Protein AF-K9CK43-F1 (afdb_monomer_lite)

Sequence (184 aa):
MVQGAGAGAFALHFALIGAPTASAACLLSLMQLTVALVVRDRVAKLALDGATLLALLLLTVATWHGILSGLAACGGASSFIARTQRSTTRMKIVFLVAAPFWLAHNLLIGAPFALAVDLVSVAGNLLGLFAFWKREQRQADGPRSLSYPARLSPRHAFRSGHLSLGKLAISKRARALQGVQILT

Foldseek 3Di:
DVLLVVLQVQLVVCVVLPNNLLSLLSVLVSVLVVCVVPPPDPVVSVVSLVVSLVVSVVVLVVSVPDPLSVLSNQLSVLLSVLVNDPDVLSSLVSNLVSLVSQLVNCVVSVPVVSNVVSVVSNVVSVVVNVVVVVVVVCVVPPPPPPPPPDPPDPPPPPDDDDDDDDVPPPVVVVVVVVVPPPDD

Secondary structure (DSSP, 8-state):
-HHHHHHHHHHHHHHHTT-HHHHHHHHHHHHHHHHHHH---HHHHHHHHHHHHHHHHHHHHHT--SHHHHHHHHHHHHHHHHHT-SSHHHHHHHHHHHHHHHHHHHHHTT-HHHHHHHHHHHHHHHHHHHHHHHHHHHHHSS--TT--------------S----STTSSHHHHHSSSSSSS--

Structure (mmCIF, N/CA/C/O backbone):
data_AF-K9CK43-F1
#
_entry.id   AF-K9CK43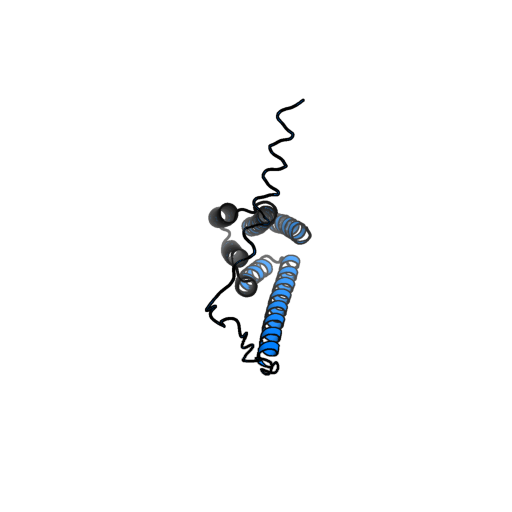-F1
#
loop_
_atom_site.group_PDB
_atom_site.id
_atom_site.type_symbol
_atom_site.label_atom_id
_atom_site.label_alt_id
_atom_site.label_comp_id
_atom_site.label_asym_id
_atom_site.label_entity_id
_atom_site.label_seq_id
_atom_site.pdbx_PDB_ins_code
_atom_site.Cartn_x
_atom_site.Cartn_y
_atom_site.Cartn_z
_atom_site.occupancy
_atom_site.B_iso_or_equiv
_atom_site.auth_seq_id
_atom_site.auth_comp_id
_atom_site.auth_asym_id
_atom_site.auth_atom_id
_atom_site.pdbx_PDB_model_num
ATOM 1 N N . MET A 1 1 ? 1.247 13.400 8.514 1.00 55.22 1 MET A N 1
ATOM 2 C CA . MET A 1 1 ? 2.381 14.085 7.852 1.00 55.22 1 MET A CA 1
ATOM 3 C C . MET A 1 1 ? 3.506 13.107 7.505 1.00 55.22 1 MET A C 1
ATOM 5 O O . MET A 1 1 ? 3.809 12.995 6.329 1.00 55.22 1 MET A O 1
ATOM 9 N N . VAL A 1 2 ? 4.020 12.303 8.451 1.00 65.00 2 VAL A N 1
ATOM 10 C CA . VAL A 1 2 ? 5.070 11.280 8.193 1.00 65.00 2 VAL A CA 1
ATOM 11 C C . VAL A 1 2 ? 4.721 10.285 7.070 1.00 65.00 2 VAL A C 1
ATOM 13 O O . VAL A 1 2 ? 5.527 10.072 6.172 1.00 65.00 2 VAL A O 1
ATOM 16 N N . GLN A 1 3 ? 3.503 9.729 7.056 1.00 68.31 3 GLN A N 1
ATOM 17 C CA . GLN A 1 3 ? 3.086 8.774 6.012 1.00 68.31 3 GLN A CA 1
ATOM 18 C C . GLN A 1 3 ? 3.034 9.389 4.600 1.00 68.31 3 GLN A C 1
ATOM 20 O O . GLN A 1 3 ? 3.304 8.700 3.622 1.00 68.31 3 GLN A O 1
ATOM 25 N N . GLY A 1 4 ? 2.722 10.686 4.488 1.00 66.69 4 GLY A N 1
ATOM 26 C CA . GLY A 1 4 ? 2.678 11.375 3.197 1.00 66.69 4 GLY A CA 1
ATOM 27 C C . GLY A 1 4 ? 4.073 11.629 2.621 1.00 66.69 4 GLY A C 1
ATOM 28 O O . GLY A 1 4 ? 4.305 11.393 1.440 1.00 66.69 4 GLY A O 1
ATOM 29 N N . ALA A 1 5 ? 5.024 12.025 3.471 1.00 69.88 5 ALA A N 1
ATOM 30 C CA . ALA A 1 5 ? 6.420 12.194 3.068 1.00 69.88 5 ALA A CA 1
ATOM 31 C C . ALA A 1 5 ? 7.046 10.866 2.597 1.00 69.88 5 ALA A C 1
ATOM 33 O O . ALA A 1 5 ? 7.706 10.833 1.560 1.00 69.88 5 ALA A O 1
ATOM 34 N N . GLY A 1 6 ? 6.768 9.760 3.301 1.00 71.88 6 GLY A N 1
ATOM 35 C CA . GLY A 1 6 ? 7.220 8.424 2.896 1.00 71.88 6 GLY A CA 1
ATOM 36 C C . GLY A 1 6 ? 6.656 7.985 1.541 1.00 71.88 6 GLY A C 1
ATOM 37 O O . GLY A 1 6 ? 7.405 7.514 0.690 1.00 71.88 6 GLY A O 1
ATOM 38 N N . ALA A 1 7 ? 5.359 8.203 1.296 1.00 74.44 7 ALA A N 1
ATOM 39 C CA . ALA A 1 7 ? 4.736 7.874 0.011 1.00 74.44 7 ALA A CA 1
ATOM 40 C C . ALA A 1 7 ? 5.344 8.666 -1.163 1.00 74.44 7 ALA A C 1
ATOM 42 O O . ALA A 1 7 ? 5.564 8.099 -2.232 1.00 74.44 7 ALA A O 1
ATOM 43 N N . GLY A 1 8 ? 5.663 9.951 -0.962 1.00 71.25 8 GLY A N 1
ATOM 44 C CA . GLY A 1 8 ? 6.341 10.771 -1.971 1.00 71.25 8 GLY A CA 1
ATOM 45 C C . GLY A 1 8 ? 7.765 10.292 -2.277 1.00 71.25 8 GLY A C 1
ATOM 46 O O . GLY A 1 8 ? 8.142 10.188 -3.442 1.00 71.25 8 GLY A O 1
ATOM 47 N N . ALA A 1 9 ? 8.534 9.929 -1.246 1.00 75.12 9 ALA A N 1
ATOM 48 C CA . ALA A 1 9 ? 9.881 9.386 -1.418 1.00 75.12 9 ALA A CA 1
ATOM 49 C C . ALA A 1 9 ? 9.875 8.051 -2.186 1.00 75.12 9 ALA A C 1
ATOM 51 O O . ALA A 1 9 ? 10.699 7.850 -3.078 1.00 75.12 9 ALA A O 1
ATOM 52 N N . PHE A 1 10 ? 8.909 7.168 -1.907 1.00 73.50 10 PHE A N 1
ATOM 53 C CA . PHE A 1 10 ? 8.744 5.926 -2.665 1.00 73.50 10 PHE A CA 1
ATOM 54 C C . PHE A 1 10 ? 8.328 6.161 -4.111 1.00 73.50 10 PHE A C 1
ATOM 56 O O . PHE A 1 10 ? 8.865 5.510 -5.002 1.00 73.50 10 PHE A O 1
ATOM 63 N N . ALA A 1 11 ? 7.428 7.114 -4.365 1.00 73.56 11 ALA A N 1
ATOM 64 C CA . ALA A 1 11 ? 7.049 7.464 -5.728 1.00 73.56 11 ALA A CA 1
ATOM 65 C C . ALA A 1 11 ? 8.266 7.894 -6.560 1.00 73.56 11 ALA A C 1
ATOM 67 O O . ALA A 1 11 ? 8.439 7.420 -7.685 1.00 73.56 11 ALA A O 1
ATOM 68 N N . LEU A 1 12 ? 9.133 8.736 -5.990 1.00 76.69 12 LEU A N 1
ATOM 69 C CA . LEU A 1 12 ? 10.360 9.172 -6.651 1.00 76.69 12 LEU A CA 1
ATOM 70 C C . LEU A 1 12 ? 11.341 8.010 -6.853 1.00 76.69 12 LEU A C 1
ATOM 72 O O . LEU A 1 12 ? 11.869 7.843 -7.947 1.00 76.69 12 LEU A O 1
ATOM 76 N N . HIS A 1 13 ? 11.542 7.169 -5.836 1.00 80.44 13 HIS A N 1
ATOM 77 C CA . HIS A 1 13 ? 12.407 5.994 -5.942 1.00 80.44 13 HIS A CA 1
ATOM 78 C C . HIS A 1 13 ? 11.945 5.034 -7.048 1.00 80.44 13 HIS A C 1
ATOM 80 O O . HIS A 1 13 ? 12.745 4.646 -7.895 1.00 80.44 13 HIS A O 1
ATOM 86 N N . PHE A 1 14 ? 10.648 4.709 -7.098 1.00 76.19 14 PHE A N 1
ATOM 87 C CA . PHE A 1 14 ? 10.091 3.830 -8.127 1.00 76.19 14 PHE A CA 1
ATOM 88 C C . PHE A 1 14 ? 10.161 4.432 -9.533 1.00 76.19 14 PHE A C 1
ATOM 90 O O . PHE A 1 14 ? 10.379 3.700 -10.495 1.00 76.19 14 PHE A O 1
ATOM 97 N N . ALA A 1 15 ? 10.034 5.755 -9.659 1.00 74.50 15 ALA A N 1
ATOM 98 C CA . ALA A 1 15 ? 10.246 6.436 -10.933 1.00 74.50 15 ALA A CA 1
ATOM 99 C C . ALA A 1 15 ? 11.706 6.315 -11.405 1.00 74.50 15 ALA A C 1
ATOM 101 O O . ALA A 1 15 ? 11.944 6.047 -12.579 1.00 74.50 15 ALA A O 1
ATOM 102 N N . LEU A 1 16 ? 12.674 6.450 -10.490 1.00 79.88 16 LEU A N 1
ATOM 103 C CA . LEU A 1 16 ? 14.105 6.367 -10.801 1.00 79.88 16 LEU A CA 1
ATOM 104 C C . LEU A 1 16 ? 14.561 4.956 -11.196 1.00 79.88 16 LEU A C 1
ATOM 106 O O . LEU A 1 16 ? 15.441 4.827 -12.040 1.00 79.88 16 LEU A O 1
ATOM 110 N N . ILE A 1 17 ? 13.959 3.908 -10.625 1.00 80.44 17 ILE A N 1
ATOM 111 C CA . ILE A 1 17 ? 14.270 2.508 -10.975 1.00 80.44 17 ILE A CA 1
ATOM 112 C C . ILE A 1 17 ? 13.431 1.975 -12.150 1.00 80.44 17 ILE A C 1
ATOM 114 O O . ILE A 1 17 ? 13.505 0.793 -12.471 1.00 80.44 17 ILE A O 1
ATOM 118 N N . GLY A 1 18 ? 12.628 2.831 -12.795 1.00 75.69 18 GLY A N 1
ATOM 119 C CA . GLY A 1 18 ? 11.863 2.468 -13.990 1.00 75.69 18 GLY A CA 1
ATOM 120 C C . GLY A 1 18 ? 10.582 1.668 -13.731 1.00 75.69 18 GLY A C 1
ATOM 121 O O . GLY A 1 18 ? 10.094 1.011 -14.645 1.00 75.69 18 GLY A O 1
ATOM 122 N N . ALA A 1 19 ? 10.002 1.732 -12.527 1.00 78.62 19 ALA A N 1
ATOM 123 C CA . ALA A 1 19 ? 8.691 1.151 -12.213 1.00 78.62 19 ALA A CA 1
ATOM 124 C C . ALA A 1 19 ? 7.582 2.214 -12.128 1.00 78.62 19 ALA A C 1
ATOM 126 O O . ALA A 1 19 ? 7.161 2.607 -11.031 1.00 78.62 19 ALA A O 1
ATOM 127 N N . PRO A 1 20 ? 7.039 2.664 -13.276 1.00 77.19 20 PRO A N 1
ATOM 128 C CA . PRO A 1 20 ? 6.018 3.709 -13.311 1.00 77.19 20 PRO A CA 1
ATOM 129 C C . PRO A 1 20 ? 4.715 3.287 -12.617 1.00 77.19 20 PRO A C 1
ATOM 131 O O . PRO A 1 20 ? 4.081 4.106 -11.955 1.00 77.19 20 PRO A O 1
ATOM 134 N N . THR A 1 21 ? 4.333 2.007 -12.697 1.00 80.06 21 THR A N 1
ATOM 135 C CA . THR A 1 21 ? 3.108 1.491 -12.063 1.00 80.06 21 THR A CA 1
ATOM 136 C C . THR A 1 21 ? 3.175 1.590 -10.534 1.00 80.06 21 THR A C 1
ATOM 138 O O . THR A 1 21 ? 2.223 2.039 -9.894 1.00 80.06 21 THR A O 1
ATOM 141 N N . ALA A 1 22 ? 4.318 1.233 -9.938 1.00 77.31 22 ALA A N 1
ATOM 142 C CA . ALA A 1 22 ? 4.533 1.333 -8.495 1.00 77.31 22 ALA A CA 1
ATOM 143 C C . ALA A 1 22 ? 4.628 2.795 -8.034 1.00 77.31 22 ALA A C 1
ATOM 145 O O . ALA A 1 22 ? 4.023 3.167 -7.028 1.00 77.31 22 ALA A O 1
ATOM 146 N N . SER A 1 23 ? 5.305 3.645 -8.813 1.00 81.88 23 SER A N 1
ATOM 147 C CA . SER A 1 23 ? 5.372 5.086 -8.553 1.00 81.88 23 SER A CA 1
ATOM 148 C C . SER A 1 23 ? 3.978 5.719 -8.502 1.00 81.88 23 SER A C 1
ATOM 150 O O . SER A 1 23 ? 3.624 6.409 -7.541 1.00 81.88 23 SER A O 1
ATOM 152 N N . ALA A 1 24 ? 3.133 5.404 -9.484 1.00 79.50 24 ALA A N 1
ATOM 153 C CA . ALA A 1 24 ? 1.763 5.886 -9.521 1.00 79.50 24 ALA A CA 1
ATOM 154 C C . ALA A 1 24 ? 0.913 5.349 -8.365 1.00 79.50 24 ALA A C 1
ATOM 156 O O . ALA A 1 24 ? 0.158 6.110 -7.765 1.00 79.50 24 ALA A O 1
ATOM 157 N N . ALA A 1 25 ? 1.060 4.079 -7.984 1.00 79.50 25 ALA A N 1
ATOM 158 C CA . ALA A 1 25 ? 0.374 3.529 -6.815 1.00 79.50 25 ALA A CA 1
ATOM 159 C C . ALA A 1 25 ? 0.735 4.278 -5.512 1.00 79.50 25 ALA A C 1
ATOM 161 O O . ALA A 1 25 ? -0.139 4.511 -4.663 1.00 79.50 25 ALA A O 1
ATOM 162 N N . CYS A 1 26 ? 1.991 4.714 -5.364 1.00 80.31 26 CYS A N 1
ATOM 163 C CA . CYS A 1 26 ? 2.429 5.558 -4.251 1.00 80.31 26 CYS A CA 1
ATOM 164 C C . CYS A 1 26 ? 1.795 6.958 -4.300 1.00 80.31 26 CYS A C 1
ATOM 166 O O . CYS A 1 26 ? 1.254 7.413 -3.289 1.00 80.31 26 CYS A O 1
ATOM 168 N N . LEU A 1 27 ? 1.786 7.616 -5.466 1.00 79.81 27 LEU A N 1
ATOM 169 C CA . LEU A 1 27 ? 1.150 8.930 -5.645 1.00 79.81 27 LEU A CA 1
ATOM 170 C C . LEU A 1 27 ? -0.362 8.885 -5.395 1.00 79.81 27 LEU A C 1
ATOM 172 O O . LEU A 1 27 ? -0.907 9.748 -4.708 1.00 79.81 27 LEU A O 1
ATOM 176 N N . LEU A 1 28 ? -1.042 7.850 -5.884 1.00 80.06 28 LEU A N 1
ATOM 177 C CA . LEU A 1 28 ? -2.471 7.648 -5.651 1.00 80.06 28 LEU A CA 1
ATOM 178 C C . LEU A 1 28 ? -2.760 7.397 -4.167 1.00 80.06 28 LEU A C 1
ATOM 180 O O . LEU A 1 28 ? -3.743 7.906 -3.634 1.00 80.06 28 LEU A O 1
ATOM 184 N N . SER A 1 29 ? -1.879 6.686 -3.460 1.00 78.19 29 SER A N 1
ATOM 185 C CA . SER A 1 29 ? -2.001 6.511 -2.007 1.00 78.19 29 SER A CA 1
ATOM 186 C C . SER A 1 29 ? -1.805 7.828 -1.244 1.00 78.19 29 SER A C 1
ATOM 188 O O . SER A 1 29 ? -2.527 8.084 -0.278 1.00 78.19 29 SER A O 1
ATOM 190 N N . LEU A 1 30 ? -0.890 8.694 -1.693 1.00 80.12 30 LEU A N 1
ATOM 191 C CA . LEU A 1 30 ? -0.726 10.045 -1.148 1.00 80.12 30 LEU A CA 1
ATOM 192 C C . LEU A 1 30 ? -1.989 10.888 -1.369 1.00 80.12 30 LEU A C 1
ATOM 194 O O . LEU A 1 30 ? -2.480 11.519 -0.433 1.00 80.12 30 LEU A O 1
ATOM 198 N N . MET A 1 31 ? -2.554 10.845 -2.578 1.00 79.31 31 MET A N 1
ATOM 199 C CA . MET A 1 31 ? -3.805 11.527 -2.906 1.00 79.31 31 MET A CA 1
ATOM 200 C C . MET A 1 31 ? -4.957 11.045 -2.015 1.00 79.31 31 MET A C 1
ATOM 202 O O . MET A 1 31 ? -5.665 11.870 -1.445 1.00 79.31 31 MET A O 1
ATOM 206 N N . GLN A 1 32 ? -5.111 9.732 -1.820 1.00 78.81 32 GLN A N 1
ATOM 207 C CA . GLN A 1 32 ? -6.147 9.159 -0.950 1.00 78.81 32 GLN A CA 1
ATOM 208 C C . GLN A 1 32 ? -6.000 9.599 0.512 1.00 78.81 32 GLN A C 1
ATOM 210 O O . GLN A 1 32 ? -7.004 9.837 1.189 1.00 78.81 32 GLN A O 1
ATOM 215 N N . LEU A 1 33 ? -4.764 9.737 1.006 1.00 78.94 33 LEU A N 1
ATOM 216 C CA . LEU A 1 33 ? -4.505 10.250 2.350 1.00 78.94 33 LEU A CA 1
ATOM 217 C C . LEU A 1 33 ? -4.926 11.720 2.469 1.00 78.94 33 LEU A C 1
ATOM 219 O O . LEU A 1 33 ? -5.588 12.086 3.436 1.00 78.94 33 LEU A O 1
ATOM 223 N N . THR A 1 34 ? -4.606 12.545 1.472 1.00 79.69 34 THR A N 1
ATOM 224 C CA . THR A 1 34 ? -5.034 13.951 1.423 1.00 79.69 34 THR A CA 1
ATOM 225 C C . THR A 1 34 ? -6.556 14.068 1.337 1.00 79.69 34 THR A C 1
ATOM 227 O O . THR A 1 34 ? -7.161 14.815 2.103 1.00 79.69 34 THR A O 1
ATOM 230 N N . VAL A 1 35 ? -7.201 13.267 0.483 1.00 79.81 35 VAL A N 1
ATOM 231 C CA . VAL A 1 35 ? -8.667 13.198 0.371 1.00 79.81 35 VAL A CA 1
ATOM 232 C C . VAL A 1 35 ? -9.295 12.796 1.704 1.00 79.81 35 VAL A C 1
ATOM 234 O O . VAL A 1 35 ? -10.272 13.407 2.115 1.00 79.81 35 VAL A O 1
ATOM 237 N N . ALA A 1 36 ? -8.726 11.825 2.422 1.00 78.06 36 ALA A N 1
ATOM 238 C CA . ALA A 1 36 ? -9.230 11.417 3.734 1.00 78.06 36 ALA A CA 1
ATOM 239 C C . ALA A 1 36 ? -9.132 12.518 4.808 1.00 78.06 36 ALA A C 1
ATOM 241 O O . ALA A 1 36 ? -9.896 12.488 5.770 1.00 78.06 36 ALA A O 1
ATOM 242 N N . LEU A 1 37 ? -8.206 13.472 4.662 1.00 80.19 37 LEU A N 1
ATOM 243 C CA . LEU A 1 37 ? -8.055 14.603 5.582 1.00 80.19 37 LEU A CA 1
ATOM 244 C C . LEU A 1 37 ? -8.994 15.767 5.241 1.00 80.19 37 LEU A C 1
ATOM 246 O O . LEU A 1 37 ? -9.469 16.450 6.147 1.00 80.19 37 LEU A O 1
ATOM 250 N N . VAL A 1 38 ? -9.247 15.994 3.951 1.00 81.00 38 VAL A N 1
ATOM 251 C CA . VAL A 1 38 ? -9.993 17.162 3.456 1.00 81.00 38 VAL A CA 1
ATOM 252 C C . VAL A 1 38 ? -11.481 16.859 3.279 1.00 81.00 38 VAL A C 1
ATOM 254 O O . VAL A 1 38 ? -12.334 17.674 3.628 1.00 81.00 38 VAL A O 1
ATOM 257 N N . VAL A 1 39 ? -11.819 15.684 2.749 1.00 81.88 39 VAL A N 1
ATOM 258 C CA . VAL A 1 39 ? -13.189 15.326 2.375 1.00 81.88 39 VAL A CA 1
ATOM 259 C C . VAL A 1 39 ? -13.874 14.614 3.535 1.00 81.88 39 VAL A C 1
ATOM 261 O O . VAL A 1 39 ? -13.533 13.486 3.888 1.00 81.88 39 VAL A O 1
ATOM 264 N N . ARG A 1 40 ? -14.879 15.276 4.117 1.00 78.88 40 ARG A N 1
ATOM 265 C CA . ARG A 1 40 ? -15.729 14.691 5.167 1.00 78.88 40 ARG A CA 1
ATOM 266 C C . ARG A 1 40 ? -16.939 13.937 4.631 1.00 78.88 40 ARG A C 1
ATOM 268 O O . ARG A 1 40 ? -17.465 13.080 5.340 1.00 78.88 40 ARG A O 1
ATOM 275 N N . ASP A 1 41 ? -17.365 14.231 3.404 1.00 84.44 41 ASP A N 1
ATOM 276 C CA . ASP A 1 41 ? -18.467 13.506 2.784 1.00 84.44 41 ASP A CA 1
ATOM 277 C C . ASP A 1 41 ? -18.041 12.096 2.358 1.00 84.44 41 ASP A C 1
ATOM 279 O O . ASP A 1 41 ? -17.042 11.885 1.665 1.00 84.44 41 ASP A O 1
ATOM 283 N N . ARG A 1 42 ? -18.826 11.106 2.782 1.00 78.31 42 ARG A N 1
ATOM 284 C CA . ARG A 1 42 ? -18.490 9.693 2.605 1.00 78.31 42 ARG A CA 1
ATOM 285 C C . ARG A 1 42 ? -18.649 9.241 1.159 1.00 78.31 42 ARG A C 1
ATOM 287 O O . ARG A 1 42 ? -17.889 8.379 0.721 1.00 78.31 42 ARG A O 1
ATOM 294 N N . VAL A 1 43 ? -19.631 9.782 0.441 1.00 81.44 43 VAL A N 1
ATOM 295 C CA . VAL A 1 43 ? -19.906 9.399 -0.949 1.00 81.44 43 VAL A CA 1
ATOM 296 C C . VAL A 1 43 ? -18.841 9.992 -1.862 1.00 81.44 43 VAL A C 1
ATOM 298 O O . VAL A 1 43 ? -18.228 9.252 -2.627 1.00 81.44 43 VAL A O 1
ATOM 301 N N . ALA A 1 44 ? -18.535 11.281 -1.703 1.00 81.25 44 ALA A N 1
ATOM 302 C CA . ALA A 1 44 ? -17.456 11.954 -2.418 1.00 81.25 44 ALA A CA 1
ATOM 303 C C . ALA A 1 44 ? -16.105 11.276 -2.168 1.00 81.25 44 ALA A C 1
ATOM 305 O O . ALA A 1 44 ? -15.373 10.997 -3.117 1.00 81.25 44 ALA A O 1
ATOM 306 N N . LYS A 1 45 ? -15.797 10.929 -0.909 1.00 79.94 45 LYS A N 1
ATOM 307 C CA . LYS A 1 45 ? -14.581 10.178 -0.585 1.00 79.94 45 LYS A CA 1
ATOM 308 C C . LYS A 1 45 ? -14.532 8.837 -1.316 1.00 79.94 45 LYS A C 1
ATOM 310 O O . LYS A 1 45 ? -13.513 8.535 -1.924 1.00 79.94 45 LYS A O 1
ATOM 315 N N . LEU A 1 46 ? -15.612 8.051 -1.280 1.00 80.88 46 LEU A N 1
ATOM 316 C CA . LEU A 1 46 ? -15.646 6.739 -1.927 1.00 80.88 46 LEU A CA 1
ATOM 317 C C . LEU A 1 46 ? -15.546 6.846 -3.457 1.00 80.88 46 LEU A C 1
ATOM 319 O O . LEU A 1 46 ? -14.921 5.995 -4.080 1.00 80.88 46 LEU A O 1
ATOM 323 N N . ALA A 1 47 ? -16.120 7.893 -4.054 1.00 82.06 47 ALA A N 1
ATOM 324 C CA . ALA A 1 47 ? -16.021 8.163 -5.485 1.00 82.06 47 ALA A CA 1
ATOM 325 C C . ALA A 1 47 ? -14.590 8.546 -5.905 1.00 82.06 47 ALA A C 1
ATOM 327 O O . ALA A 1 47 ? -14.077 7.998 -6.876 1.00 82.06 47 ALA A O 1
ATOM 328 N N . LEU A 1 48 ? -13.917 9.424 -5.150 1.00 80.75 48 LEU A N 1
ATOM 329 C CA . LEU A 1 48 ? -12.508 9.798 -5.365 1.00 80.75 48 LEU A CA 1
ATOM 330 C C . LEU A 1 48 ? -11.566 8.601 -5.184 1.00 80.75 48 LEU A C 1
ATOM 332 O O . LEU A 1 48 ? -10.669 8.354 -5.994 1.00 80.75 48 LEU A O 1
ATOM 336 N N . ASP A 1 49 ? -11.808 7.825 -4.135 1.00 79.69 49 ASP A N 1
ATOM 337 C CA . ASP A 1 49 ? -11.122 6.572 -3.859 1.00 79.69 49 ASP A CA 1
ATOM 338 C C . ASP A 1 49 ? -11.339 5.596 -5.049 1.00 79.69 49 ASP A C 1
ATOM 340 O O . ASP A 1 49 ? -10.377 5.069 -5.607 1.00 79.69 49 ASP A O 1
ATOM 344 N N . GLY A 1 50 ? -12.572 5.406 -5.525 1.00 81.25 50 GLY A N 1
ATOM 345 C CA . GLY A 1 50 ? -12.866 4.556 -6.686 1.00 81.25 50 GLY A CA 1
ATOM 346 C C . GLY A 1 50 ? -12.216 5.042 -7.988 1.00 81.25 50 GLY A C 1
ATOM 347 O O . GLY A 1 50 ? -11.661 4.240 -8.738 1.00 81.25 50 GLY A O 1
ATOM 348 N N . ALA A 1 51 ? -12.211 6.354 -8.233 1.00 83.25 51 ALA A N 1
ATOM 349 C CA . ALA A 1 51 ? -11.572 6.956 -9.402 1.00 83.25 51 ALA A CA 1
ATOM 350 C C . ALA A 1 51 ? -10.053 6.735 -9.400 1.00 83.25 51 ALA A C 1
ATOM 352 O O . ALA A 1 51 ? -9.473 6.415 -10.436 1.00 83.25 51 ALA A O 1
ATOM 353 N N . THR A 1 52 ? -9.406 6.836 -8.234 1.00 81.00 52 THR A N 1
ATOM 354 C CA . THR A 1 52 ? -7.970 6.537 -8.109 1.00 81.00 52 THR A CA 1
ATOM 355 C C . THR A 1 52 ? -7.659 5.056 -8.335 1.00 81.00 52 THR A C 1
ATOM 357 O O . THR A 1 52 ? -6.641 4.748 -8.952 1.00 81.00 52 THR A O 1
ATOM 360 N N . LEU A 1 53 ? -8.536 4.131 -7.924 1.00 81.00 53 LEU A N 1
ATOM 361 C CA . LEU A 1 53 ? -8.383 2.710 -8.258 1.00 81.00 53 LEU A CA 1
ATOM 362 C C . LEU A 1 53 ? -8.505 2.464 -9.769 1.00 81.00 53 LEU A C 1
ATOM 364 O O . LEU A 1 53 ? -7.692 1.741 -10.342 1.00 81.00 53 LEU A O 1
ATOM 368 N N . LEU A 1 54 ? -9.495 3.076 -10.421 1.00 83.44 54 LEU A N 1
ATOM 369 C CA . LEU A 1 54 ? -9.666 2.957 -11.867 1.00 83.44 54 LEU A CA 1
ATOM 370 C C . LEU A 1 54 ? -8.452 3.522 -12.616 1.00 83.44 54 LEU A C 1
ATOM 372 O O . LEU A 1 54 ? -7.944 2.875 -13.528 1.00 83.44 54 LEU A O 1
ATOM 376 N N . ALA A 1 55 ? -7.942 4.680 -12.191 1.00 81.06 55 ALA A N 1
ATOM 377 C CA . ALA A 1 55 ? -6.728 5.266 -12.748 1.00 81.06 55 ALA A CA 1
ATOM 378 C C . ALA A 1 55 ? -5.518 4.327 -12.607 1.00 81.06 55 ALA A C 1
ATOM 380 O O . ALA A 1 55 ? -4.759 4.175 -13.561 1.00 81.06 55 ALA A O 1
ATOM 381 N N . LEU A 1 56 ? -5.366 3.646 -11.462 1.00 80.94 56 LEU A N 1
ATOM 382 C CA . LEU A 1 56 ? -4.311 2.646 -11.270 1.00 80.94 56 LEU A CA 1
ATOM 383 C C . LEU A 1 56 ? -4.444 1.480 -12.255 1.00 80.94 56 LEU A C 1
ATOM 385 O O . LEU A 1 56 ? -3.448 1.067 -12.845 1.00 80.94 56 LEU A O 1
ATOM 389 N N . LEU A 1 57 ? -5.655 0.950 -12.446 1.00 81.62 57 LEU A N 1
ATOM 390 C CA . LEU A 1 57 ? -5.904 -0.158 -13.372 1.00 81.62 57 LEU A CA 1
ATOM 391 C C . LEU A 1 57 ? -5.611 0.245 -14.820 1.00 81.62 57 LEU A C 1
ATOM 393 O O . LEU A 1 57 ? -4.879 -0.459 -15.511 1.00 81.62 57 LEU A O 1
ATOM 397 N N . LEU A 1 58 ? -6.113 1.403 -15.257 1.00 83.75 58 LEU A N 1
ATOM 398 C CA . LEU A 1 58 ? -5.853 1.933 -16.597 1.00 83.75 58 LEU A CA 1
ATOM 399 C C . LEU A 1 58 ? -4.359 2.164 -16.828 1.00 83.75 58 LEU A C 1
ATOM 401 O O . LEU A 1 58 ? -3.824 1.773 -17.863 1.00 83.75 58 LEU A O 1
ATOM 405 N N . LEU A 1 59 ? -3.667 2.741 -15.845 1.00 79.69 59 LEU A N 1
ATOM 406 C CA . LEU A 1 59 ? -2.233 2.961 -15.939 1.00 79.69 59 LEU A CA 1
ATOM 407 C C . LEU A 1 59 ? -1.455 1.644 -15.944 1.00 79.69 59 LEU A C 1
ATOM 409 O O . LEU A 1 59 ? -0.471 1.533 -16.663 1.00 79.69 59 LEU A O 1
ATOM 413 N N . THR A 1 60 ? -1.891 0.634 -15.191 1.00 81.12 60 THR A N 1
ATOM 414 C CA . THR A 1 60 ? -1.282 -0.705 -15.214 1.00 81.12 60 THR A CA 1
ATOM 415 C C . THR A 1 60 ? -1.384 -1.324 -16.605 1.00 81.12 60 THR A C 1
ATOM 417 O O . THR A 1 60 ? -0.403 -1.874 -17.093 1.00 81.12 60 THR A O 1
ATOM 420 N N . VAL A 1 61 ? -2.543 -1.200 -17.260 1.00 80.62 61 VAL A N 1
ATOM 421 C CA . VAL A 1 61 ? -2.734 -1.667 -18.642 1.00 80.62 61 VAL A CA 1
ATOM 422 C C . VAL A 1 61 ? -1.845 -0.878 -19.608 1.00 80.62 61 VAL A C 1
ATOM 424 O O . VAL A 1 61 ? -1.186 -1.473 -20.453 1.00 80.62 61 VAL A O 1
ATOM 427 N N . ALA A 1 62 ? -1.771 0.447 -19.457 1.00 76.62 62 ALA A N 1
ATOM 428 C CA . ALA A 1 62 ? -0.960 1.307 -20.320 1.00 76.62 62 ALA A CA 1
ATOM 429 C C . ALA A 1 62 ? 0.558 1.122 -20.128 1.00 76.62 62 ALA A C 1
ATOM 431 O O . ALA A 1 62 ? 1.326 1.271 -21.071 1.00 76.62 62 ALA A O 1
ATOM 432 N N . THR A 1 63 ? 0.995 0.803 -18.909 1.00 75.94 63 THR A N 1
ATOM 433 C CA . THR A 1 63 ? 2.410 0.644 -18.528 1.00 75.94 63 THR A CA 1
ATOM 434 C C . THR A 1 63 ? 2.790 -0.816 -18.322 1.00 75.94 63 THR A C 1
ATOM 436 O O . THR A 1 63 ? 3.715 -1.108 -17.566 1.00 75.94 63 THR A O 1
ATOM 439 N N . TRP A 1 64 ? 2.065 -1.736 -18.964 1.00 77.06 64 TRP A N 1
ATOM 440 C CA . TRP A 1 64 ? 2.220 -3.167 -18.744 1.00 77.06 64 TRP A CA 1
ATOM 441 C C . TRP A 1 64 ? 3.665 -3.617 -18.987 1.00 77.06 64 TRP A C 1
ATOM 443 O O . TRP A 1 64 ? 4.127 -3.708 -20.121 1.00 77.06 64 TRP A O 1
ATOM 453 N N . HIS A 1 65 ? 4.373 -3.912 -17.899 1.00 71.38 65 HIS A N 1
ATOM 454 C CA . HIS A 1 65 ? 5.784 -4.298 -17.896 1.00 71.38 65 HIS A CA 1
ATOM 455 C C . HIS A 1 65 ? 5.967 -5.744 -17.406 1.00 71.38 65 HIS A C 1
ATOM 457 O O . HIS A 1 65 ? 7.000 -6.119 -16.855 1.00 71.38 65 HIS A O 1
ATOM 463 N N . GLY A 1 66 ? 4.928 -6.570 -17.576 1.00 79.19 66 GLY A N 1
ATOM 464 C CA . GLY A 1 66 ? 4.908 -7.967 -17.155 1.00 79.19 66 GLY A CA 1
ATOM 465 C C . GLY A 1 66 ? 4.481 -8.162 -15.699 1.00 79.19 66 GLY A C 1
ATOM 466 O O . GLY A 1 66 ? 3.642 -7.433 -15.165 1.00 79.19 66 GLY A O 1
ATOM 467 N N . ILE A 1 67 ? 5.042 -9.187 -15.052 1.00 81.56 67 ILE A N 1
ATOM 468 C CA . ILE A 1 67 ? 4.582 -9.667 -13.739 1.00 81.56 67 ILE A CA 1
ATOM 469 C C . ILE A 1 67 ? 4.711 -8.616 -12.623 1.00 81.56 67 ILE A C 1
ATOM 471 O O . ILE A 1 67 ? 3.911 -8.614 -11.690 1.00 81.56 67 ILE A O 1
ATOM 475 N N . LEU A 1 68 ? 5.657 -7.679 -12.751 1.00 82.25 68 LEU A N 1
ATOM 476 C CA . LEU A 1 68 ? 5.863 -6.579 -11.804 1.00 82.25 68 LEU A CA 1
ATOM 477 C C . LEU A 1 68 ? 4.663 -5.625 -11.781 1.00 82.25 68 LEU A C 1
ATOM 479 O O . LEU A 1 68 ? 4.127 -5.339 -10.712 1.00 82.25 68 LEU A O 1
ATOM 483 N N . SER A 1 69 ? 4.170 -5.205 -12.949 1.00 80.50 69 SER A N 1
ATOM 484 C CA . SER A 1 69 ? 2.968 -4.367 -13.045 1.00 80.50 69 SER A CA 1
ATOM 485 C C . SER A 1 69 ? 1.743 -5.081 -12.467 1.00 80.50 69 SER A C 1
ATOM 487 O O . SER A 1 69 ? 0.953 -4.461 -11.758 1.00 80.50 69 SER A O 1
ATOM 489 N N . GLY A 1 70 ? 1.620 -6.395 -12.695 1.00 80.62 70 GLY A N 1
ATOM 490 C CA . GLY A 1 70 ? 0.560 -7.216 -12.105 1.00 80.62 70 GLY A CA 1
ATOM 491 C C . GLY A 1 70 ? 0.616 -7.260 -10.574 1.00 80.62 70 GLY A C 1
ATOM 492 O O . GLY A 1 70 ? -0.395 -7.032 -9.911 1.00 80.62 70 GLY A O 1
ATOM 493 N N . LEU A 1 71 ? 1.800 -7.486 -9.996 1.00 83.88 71 LEU A N 1
ATOM 494 C CA . LEU A 1 71 ? 2.001 -7.491 -8.543 1.00 83.88 71 LEU A CA 1
ATOM 495 C C . LEU A 1 71 ? 1.706 -6.121 -7.917 1.00 83.88 71 LEU A C 1
ATOM 497 O O . LEU A 1 71 ? 0.995 -6.052 -6.913 1.00 83.88 71 LEU A O 1
ATOM 501 N N . ALA A 1 72 ? 2.178 -5.034 -8.534 1.00 82.12 72 ALA A N 1
ATOM 502 C CA . ALA A 1 72 ? 1.902 -3.671 -8.081 1.00 82.12 72 ALA A CA 1
ATOM 503 C C . ALA A 1 72 ? 0.400 -3.341 -8.135 1.00 82.12 72 ALA A C 1
ATOM 505 O O . ALA A 1 72 ? -0.144 -2.754 -7.197 1.00 82.12 72 ALA A O 1
ATOM 506 N N . ALA A 1 73 ? -0.295 -3.761 -9.195 1.00 81.94 73 ALA A N 1
ATOM 507 C CA . ALA A 1 73 ? -1.733 -3.559 -9.331 1.00 81.94 73 ALA A CA 1
ATOM 508 C C . ALA A 1 73 ? -2.531 -4.354 -8.291 1.00 81.94 73 ALA A C 1
ATOM 510 O O . ALA A 1 73 ? -3.398 -3.787 -7.626 1.00 81.94 73 ALA A O 1
ATOM 511 N N . CYS A 1 74 ? -2.209 -5.635 -8.083 1.00 85.19 74 CYS A N 1
ATOM 512 C CA . CYS A 1 74 ? -2.842 -6.468 -7.059 1.00 85.19 74 CYS A CA 1
ATOM 513 C C . CYS A 1 74 ? -2.592 -5.924 -5.648 1.00 85.19 74 CYS A C 1
ATOM 515 O O . CYS A 1 74 ? -3.531 -5.805 -4.853 1.00 85.19 74 CYS A O 1
ATOM 517 N N . GLY A 1 75 ? -1.351 -5.538 -5.339 1.00 84.00 75 GLY A N 1
ATOM 518 C CA . GLY A 1 75 ? -0.992 -4.923 -4.063 1.00 84.00 75 GLY A CA 1
ATOM 519 C C . GLY A 1 75 ? -1.715 -3.593 -3.846 1.00 84.00 75 GLY A C 1
ATOM 520 O O . GLY A 1 75 ? -2.276 -3.360 -2.770 1.00 84.00 75 GLY A O 1
ATOM 521 N N . GLY A 1 76 ? -1.782 -2.741 -4.872 1.00 82.62 76 GLY A N 1
ATOM 522 C CA . GLY A 1 76 ? -2.485 -1.458 -4.840 1.00 82.62 76 GLY A CA 1
ATOM 523 C C . GLY A 1 76 ? -3.999 -1.607 -4.675 1.00 82.62 76 GLY A C 1
ATOM 524 O O . GLY A 1 76 ? -4.586 -0.959 -3.806 1.00 82.62 76 GLY A O 1
ATOM 525 N N . ALA A 1 77 ? -4.627 -2.514 -5.426 1.00 82.88 77 ALA A N 1
ATOM 526 C CA . ALA A 1 77 ? -6.056 -2.809 -5.331 1.00 82.88 77 ALA A CA 1
ATOM 527 C C . ALA A 1 77 ? -6.435 -3.408 -3.969 1.00 82.88 77 ALA A C 1
ATOM 529 O O . ALA A 1 77 ? -7.399 -2.978 -3.338 1.00 82.88 77 ALA A O 1
ATOM 530 N N . SER A 1 78 ? -5.637 -4.342 -3.455 1.00 83.88 78 SER A N 1
ATOM 531 C CA . SER A 1 78 ? -5.848 -4.917 -2.121 1.00 83.88 78 SER A CA 1
ATOM 532 C C . SER A 1 78 ? -5.696 -3.852 -1.027 1.00 83.88 78 SER A C 1
ATOM 534 O O . SER A 1 78 ? -6.529 -3.750 -0.127 1.00 83.88 78 SER A O 1
ATOM 536 N N . SER A 1 79 ? -4.680 -2.989 -1.140 1.00 81.69 79 SER A N 1
ATOM 537 C CA . SER A 1 79 ? -4.457 -1.868 -0.209 1.00 81.69 79 SER A CA 1
ATOM 538 C C . SER A 1 79 ? -5.611 -0.863 -0.229 1.00 81.69 79 SER A C 1
ATOM 540 O O . SER A 1 79 ? -6.005 -0.331 0.809 1.00 81.69 79 SER A O 1
ATOM 542 N N . PHE A 1 80 ? -6.188 -0.626 -1.404 1.00 82.56 80 PHE A N 1
ATOM 543 C CA . PHE A 1 80 ? -7.393 0.176 -1.567 1.00 82.56 80 PHE A CA 1
ATOM 544 C C . PHE A 1 80 ? -8.603 -0.438 -0.848 1.00 82.56 80 PHE A C 1
ATOM 546 O O . P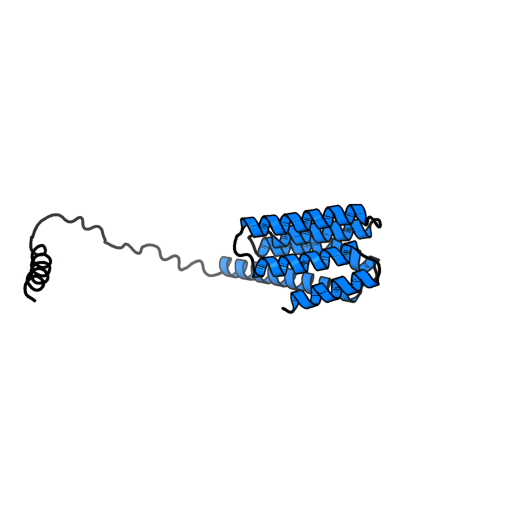HE A 1 80 ? -9.283 0.238 -0.068 1.00 82.56 80 PHE A O 1
ATOM 553 N N . ILE A 1 81 ? -8.852 -1.733 -1.064 1.00 82.19 81 ILE A N 1
ATOM 554 C CA . ILE A 1 81 ? -9.946 -2.457 -0.404 1.00 82.19 81 ILE A CA 1
ATOM 555 C C . ILE A 1 81 ? -9.757 -2.421 1.115 1.00 82.19 81 ILE A C 1
ATOM 557 O O . ILE A 1 81 ? -10.732 -2.259 1.848 1.00 82.19 81 ILE A O 1
ATOM 561 N N . ALA A 1 82 ? -8.513 -2.513 1.597 1.00 82.94 82 ALA A N 1
ATOM 562 C CA . ALA A 1 82 ? -8.197 -2.400 3.015 1.00 82.94 82 ALA A CA 1
ATOM 563 C C . ALA A 1 82 ? -8.622 -1.037 3.579 1.00 82.94 82 ALA A C 1
ATOM 565 O O . ALA A 1 82 ? -9.352 -0.985 4.569 1.00 82.94 82 ALA A O 1
ATOM 566 N N . ARG A 1 83 ? -8.228 0.064 2.925 1.00 77.44 83 ARG A N 1
ATOM 567 C CA . ARG A 1 83 ? -8.522 1.440 3.370 1.00 77.44 83 ARG A CA 1
ATOM 568 C C . ARG A 1 83 ? -10.008 1.803 3.343 1.00 77.44 83 ARG A C 1
ATOM 570 O O . ARG A 1 83 ? -10.425 2.705 4.065 1.00 77.44 83 ARG A O 1
ATOM 577 N N . THR A 1 84 ? -10.810 1.102 2.547 1.00 77.25 84 THR A N 1
ATOM 578 C CA . THR A 1 84 ? -12.265 1.308 2.469 1.00 77.25 84 THR A CA 1
ATOM 579 C C . THR A 1 84 ? -13.058 0.482 3.494 1.00 77.25 84 THR A C 1
ATOM 581 O O . THR A 1 84 ? -14.267 0.692 3.649 1.00 77.25 84 THR A O 1
ATOM 584 N N . GLN A 1 85 ? -12.410 -0.411 4.257 1.00 80.38 85 GLN A N 1
ATOM 585 C CA . GLN A 1 85 ? -13.070 -1.177 5.318 1.00 80.38 85 GLN A CA 1
ATOM 586 C C . GLN A 1 85 ? -13.483 -0.294 6.505 1.00 80.38 85 GLN A C 1
ATOM 588 O O . GLN A 1 85 ? -12.709 0.511 7.011 1.00 80.38 85 GLN A O 1
ATOM 593 N N . ARG A 1 86 ? -14.701 -0.514 7.027 1.00 72.88 86 ARG A N 1
ATOM 594 C CA . ARG A 1 86 ? -15.206 0.180 8.233 1.00 72.88 86 ARG A CA 1
ATOM 595 C C . ARG A 1 86 ? -14.608 -0.340 9.544 1.00 72.88 86 ARG A C 1
ATOM 597 O O . ARG A 1 86 ? -14.561 0.391 10.525 1.00 72.88 86 ARG A O 1
ATOM 604 N N . SER A 1 87 ? -14.216 -1.613 9.585 1.00 79.50 87 SER A N 1
ATOM 605 C CA . SER A 1 87 ? -13.639 -2.239 10.778 1.00 79.50 87 SER A CA 1
ATOM 606 C C . SER A 1 87 ? -12.119 -2.174 10.703 1.00 79.50 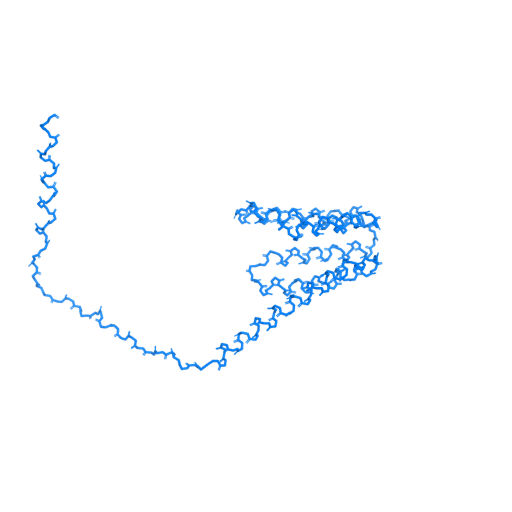87 SER A C 1
ATOM 608 O O . SER A 1 87 ? -11.528 -2.636 9.727 1.00 79.50 87 SER A O 1
ATOM 610 N N . THR A 1 88 ? -11.488 -1.659 11.757 1.00 79.00 88 THR A N 1
ATOM 611 C CA . THR A 1 88 ? -10.025 -1.610 11.891 1.00 79.00 88 THR A CA 1
ATOM 612 C C . THR A 1 88 ? -9.401 -3.004 11.827 1.00 79.00 88 THR A C 1
ATOM 614 O O . THR A 1 88 ? -8.351 -3.169 11.215 1.00 79.00 88 THR A O 1
ATOM 617 N N . THR A 1 89 ? -10.064 -4.025 12.373 1.00 79.62 89 THR A N 1
ATOM 618 C CA . THR A 1 89 ? -9.627 -5.427 12.281 1.00 79.62 89 THR A CA 1
ATOM 619 C C . THR A 1 89 ? -9.651 -5.921 10.834 1.00 79.62 89 THR A C 1
ATOM 621 O O . THR A 1 89 ? -8.655 -6.457 10.354 1.00 79.62 89 THR A O 1
ATOM 624 N N . ARG A 1 90 ? -10.748 -5.675 10.099 1.00 80.12 90 ARG A N 1
ATOM 625 C CA . ARG A 1 90 ? -10.852 -6.060 8.679 1.00 80.12 90 ARG A CA 1
ATOM 626 C C . ARG A 1 90 ? -9.835 -5.322 7.812 1.00 80.12 90 ARG A C 1
ATOM 628 O O . ARG A 1 90 ? -9.203 -5.949 6.973 1.00 80.12 90 ARG A O 1
ATOM 635 N N . MET A 1 91 ? -9.627 -4.027 8.056 1.00 83.62 91 MET A N 1
ATOM 636 C CA . MET A 1 91 ? -8.599 -3.236 7.375 1.00 83.62 91 MET A CA 1
ATOM 637 C C . MET A 1 91 ? -7.213 -3.879 7.522 1.00 83.62 91 MET A C 1
ATOM 639 O O . MET A 1 91 ? -6.527 -4.070 6.524 1.00 83.62 91 MET A O 1
ATOM 643 N N . LYS A 1 92 ? -6.816 -4.263 8.744 1.00 85.00 92 LYS A N 1
ATOM 644 C CA . LYS A 1 92 ? -5.509 -4.894 9.002 1.00 85.00 92 LYS A CA 1
ATOM 645 C C . LYS A 1 92 ? -5.354 -6.244 8.306 1.00 85.00 92 LYS A C 1
ATOM 647 O O . LYS A 1 92 ? -4.298 -6.510 7.745 1.00 85.00 92 LYS A O 1
ATOM 652 N N . ILE A 1 93 ? -6.399 -7.075 8.314 1.00 86.06 93 ILE A N 1
ATOM 653 C CA . ILE A 1 93 ? -6.385 -8.381 7.635 1.00 86.06 93 ILE A CA 1
ATOM 654 C C . ILE A 1 93 ? -6.206 -8.194 6.126 1.00 86.06 93 ILE A C 1
ATOM 656 O O . ILE A 1 93 ? -5.344 -8.830 5.530 1.00 86.06 93 ILE A O 1
ATOM 660 N N . VAL A 1 94 ? -6.965 -7.287 5.506 1.00 85.88 94 VAL A N 1
ATOM 661 C CA . VAL A 1 94 ? -6.840 -7.034 4.062 1.00 85.88 94 VAL A CA 1
ATOM 662 C C . VAL A 1 94 ? -5.476 -6.413 3.725 1.00 85.88 94 VAL A C 1
ATOM 664 O O . VAL A 1 94 ? -4.893 -6.759 2.702 1.00 85.88 94 VAL A O 1
ATOM 667 N N . PHE A 1 95 ? -4.903 -5.577 4.600 1.00 83.62 95 PHE A N 1
ATOM 668 C CA . PHE A 1 95 ? -3.519 -5.102 4.449 1.00 83.62 95 PHE A CA 1
ATOM 669 C C . PHE A 1 95 ? -2.493 -6.241 4.484 1.00 83.62 95 PHE A C 1
ATOM 671 O O . PHE A 1 95 ? -1.540 -6.218 3.711 1.00 83.62 95 PHE A O 1
ATOM 678 N N . LEU A 1 96 ? -2.692 -7.251 5.334 1.00 85.62 96 LEU A N 1
ATOM 679 C CA . LEU A 1 96 ? -1.826 -8.433 5.368 1.00 85.62 96 LEU A CA 1
ATOM 680 C C . LEU A 1 96 ? -1.964 -9.301 4.114 1.00 85.62 96 LEU A C 1
ATOM 682 O O . LEU A 1 96 ? -0.982 -9.904 3.702 1.00 85.62 96 LEU A O 1
ATOM 686 N N . VAL A 1 97 ? -3.137 -9.322 3.476 1.00 88.38 97 VAL A N 1
ATOM 687 C CA . VAL A 1 97 ? -3.325 -9.960 2.159 1.00 88.38 97 VAL A CA 1
ATOM 688 C C . VAL A 1 97 ? -2.660 -9.147 1.043 1.00 88.38 97 VAL A C 1
ATOM 690 O O . VAL A 1 97 ? -2.125 -9.720 0.101 1.00 88.38 97 VAL A O 1
ATOM 693 N N . ALA A 1 98 ? -2.643 -7.816 1.154 1.00 85.12 98 ALA A N 1
ATOM 694 C CA . ALA A 1 98 ? -1.946 -6.944 0.208 1.00 85.12 98 ALA A CA 1
ATOM 695 C C . ALA A 1 98 ? -0.414 -7.069 0.305 1.00 85.12 98 ALA A C 1
ATOM 697 O O . ALA A 1 98 ? 0.284 -6.943 -0.701 1.00 85.12 98 ALA A O 1
ATOM 698 N N . ALA A 1 99 ? 0.100 -7.313 1.512 1.00 86.19 99 ALA A N 1
ATOM 699 C CA . ALA A 1 99 ? 1.524 -7.360 1.815 1.00 86.19 99 ALA A CA 1
ATOM 700 C C . ALA A 1 99 ? 2.358 -8.320 0.943 1.00 86.19 99 ALA A C 1
ATOM 702 O O . ALA A 1 99 ? 3.375 -7.861 0.435 1.00 86.19 99 ALA A O 1
ATOM 703 N N . PRO A 1 100 ? 1.989 -9.598 0.709 1.00 86.62 100 PRO A N 1
ATOM 704 C CA . PRO A 1 100 ? 2.791 -10.496 -0.126 1.00 86.62 100 PRO A CA 1
ATOM 705 C C . PRO A 1 100 ? 2.961 -9.993 -1.564 1.00 86.62 100 PRO A C 1
ATOM 707 O O . PRO A 1 100 ? 4.025 -10.191 -2.144 1.00 86.62 100 PRO A O 1
ATOM 710 N N . PHE A 1 101 ? 1.966 -9.300 -2.129 1.00 86.62 101 PHE A N 1
ATOM 711 C CA . PHE A 1 101 ? 2.081 -8.725 -3.473 1.00 86.62 101 PHE A CA 1
ATOM 712 C C . PHE A 1 101 ? 3.102 -7.583 -3.517 1.00 86.62 101 PHE A C 1
ATOM 714 O O . PHE A 1 101 ? 3.929 -7.533 -4.427 1.00 86.62 101 PHE A O 1
ATOM 721 N N . TRP A 1 102 ? 3.083 -6.707 -2.508 1.00 82.94 102 TRP A N 1
ATOM 722 C CA . TRP A 1 102 ? 4.064 -5.629 -2.366 1.00 82.94 102 TRP A CA 1
ATOM 723 C C . TRP A 1 102 ? 5.468 -6.155 -2.061 1.00 82.94 102 TRP A C 1
ATOM 725 O O . TRP A 1 102 ? 6.420 -5.731 -2.712 1.00 82.94 102 TRP A O 1
ATOM 735 N N . LEU A 1 103 ? 5.592 -7.142 -1.167 1.00 85.06 103 LEU A N 1
ATOM 736 C CA . LEU A 1 103 ? 6.871 -7.775 -0.845 1.00 85.06 103 LEU A CA 1
ATOM 737 C C . LEU A 1 103 ? 7.492 -8.428 -2.083 1.00 85.06 103 LEU A C 1
ATOM 739 O O . LEU A 1 103 ? 8.671 -8.223 -2.351 1.00 85.06 103 LEU A O 1
ATOM 743 N N . ALA A 1 104 ? 6.700 -9.185 -2.850 1.00 85.50 104 ALA A N 1
ATOM 744 C CA . ALA A 1 104 ? 7.163 -9.836 -4.071 1.00 85.50 104 ALA A CA 1
ATOM 745 C C . ALA A 1 104 ? 7.594 -8.810 -5.127 1.00 85.50 104 ALA A C 1
ATOM 747 O O . ALA A 1 104 ? 8.666 -8.951 -5.709 1.00 85.50 104 ALA A O 1
ATOM 748 N N . HIS A 1 105 ? 6.807 -7.749 -5.334 1.00 84.88 105 HIS A N 1
ATOM 749 C CA . HIS A 1 105 ? 7.176 -6.656 -6.233 1.00 84.88 105 HIS A CA 1
ATOM 750 C C . HIS A 1 105 ? 8.500 -5.996 -5.815 1.00 84.88 105 HIS A C 1
ATOM 752 O O . HIS A 1 105 ? 9.415 -5.859 -6.625 1.00 84.88 105 HIS A O 1
ATOM 758 N N . ASN A 1 106 ? 8.613 -5.620 -4.539 1.00 83.94 106 ASN A N 1
ATOM 759 C CA . ASN A 1 106 ? 9.758 -4.882 -4.010 1.00 83.94 106 ASN A CA 1
ATOM 760 C C . ASN A 1 106 ? 11.028 -5.738 -3.933 1.00 83.94 106 ASN A C 1
ATOM 762 O O . ASN A 1 106 ? 12.128 -5.215 -4.112 1.00 83.94 106 ASN A O 1
ATOM 766 N N . LEU A 1 107 ? 10.884 -7.050 -3.733 1.00 84.44 107 LEU A N 1
ATOM 767 C CA . LEU A 1 107 ? 11.984 -8.005 -3.815 1.00 84.44 107 LEU A CA 1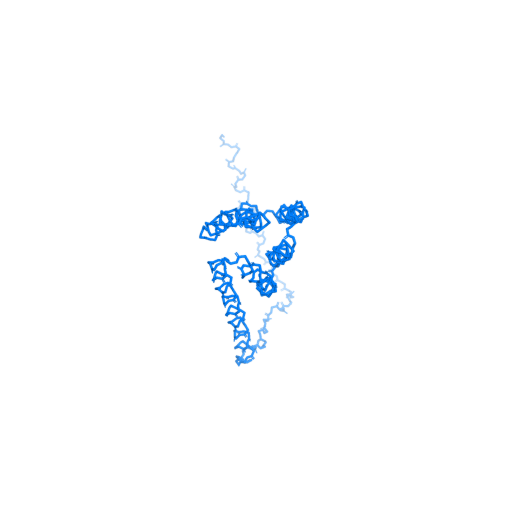
ATOM 768 C C . LEU A 1 107 ? 12.493 -8.147 -5.254 1.00 84.44 107 LEU A C 1
ATOM 770 O O . LEU A 1 107 ? 13.695 -8.061 -5.484 1.00 84.44 107 LEU A O 1
ATOM 774 N N . LEU A 1 108 ? 11.586 -8.329 -6.219 1.00 83.75 108 LEU A N 1
ATOM 775 C CA . LEU A 1 108 ? 11.946 -8.544 -7.624 1.00 83.75 108 LEU A CA 1
ATOM 776 C C . LEU A 1 108 ? 12.560 -7.305 -8.282 1.00 83.75 108 LEU A C 1
ATOM 778 O O . LEU A 1 108 ? 13.420 -7.443 -9.146 1.00 83.75 108 LEU A O 1
ATOM 782 N N . ILE A 1 109 ? 12.147 -6.106 -7.870 1.00 83.81 109 ILE A N 1
ATOM 783 C CA . ILE A 1 109 ? 12.731 -4.854 -8.363 1.00 83.81 109 ILE A CA 1
ATOM 784 C C . ILE A 1 109 ? 13.998 -4.435 -7.601 1.00 83.81 109 ILE A C 1
ATOM 786 O O . ILE A 1 109 ? 14.627 -3.437 -7.942 1.00 83.81 109 ILE A O 1
ATOM 790 N N . GLY A 1 110 ? 14.373 -5.179 -6.554 1.00 79.31 110 GLY A N 1
ATOM 791 C CA . GLY A 1 110 ? 15.556 -4.884 -5.752 1.00 79.31 110 GLY A CA 1
ATOM 792 C C . GLY A 1 110 ? 15.450 -3.568 -4.978 1.00 79.31 110 GLY A C 1
ATOM 793 O O . GLY A 1 110 ? 16.432 -2.837 -4.896 1.00 79.31 110 GLY A O 1
ATOM 794 N N . ALA A 1 111 ? 14.278 -3.254 -4.412 1.00 79.50 111 ALA A N 1
ATOM 795 C CA . ALA A 1 111 ? 14.043 -2.056 -3.600 1.00 79.50 111 ALA A CA 1
ATOM 796 C C . ALA A 1 111 ? 14.113 -2.383 -2.088 1.00 79.50 111 ALA A C 1
ATOM 798 O O . ALA A 1 111 ? 13.071 -2.528 -1.436 1.00 79.50 111 ALA A O 1
ATOM 799 N N . PRO A 1 112 ? 15.315 -2.483 -1.478 1.00 75.69 112 PRO A N 1
ATOM 800 C CA . PRO A 1 112 ? 15.482 -2.952 -0.098 1.00 75.69 112 PRO A CA 1
ATOM 801 C C . PRO A 1 112 ? 14.816 -2.036 0.936 1.00 75.69 112 PRO A C 1
ATOM 803 O O . PRO A 1 112 ? 14.290 -2.513 1.939 1.00 75.69 112 PRO A O 1
ATOM 806 N N . PHE A 1 113 ? 14.782 -0.725 0.685 1.00 76.81 113 PHE A N 1
ATOM 807 C CA . PHE A 1 113 ? 14.114 0.231 1.573 1.00 76.81 113 PHE A CA 1
ATOM 808 C C . PHE A 1 113 ? 12.592 0.063 1.572 1.00 76.81 113 PHE A C 1
ATOM 810 O O . PHE A 1 113 ? 11.969 0.128 2.630 1.00 76.81 113 PHE A O 1
ATOM 817 N N . ALA A 1 114 ? 11.994 -0.181 0.403 1.00 77.81 114 ALA A N 1
ATOM 818 C CA . ALA A 1 114 ? 10.560 -0.442 0.296 1.00 77.81 114 ALA A CA 1
ATOM 819 C C . ALA A 1 114 ? 10.200 -1.757 0.992 1.00 77.81 114 ALA A C 1
ATOM 821 O O . ALA A 1 114 ? 9.263 -1.807 1.785 1.00 77.81 114 ALA A O 1
ATOM 822 N N . LEU A 1 115 ? 11.035 -2.777 0.797 1.00 80.44 115 LEU A N 1
ATOM 823 C CA . LEU A 1 115 ? 10.891 -4.071 1.449 1.00 80.44 115 LEU A CA 1
ATOM 824 C C . LEU A 1 115 ? 10.979 -3.971 2.983 1.00 80.44 115 LEU A C 1
ATOM 826 O O . LEU A 1 115 ? 10.165 -4.569 3.686 1.00 80.44 115 LEU A O 1
ATOM 830 N N . ALA A 1 116 ? 11.906 -3.173 3.523 1.00 81.06 116 ALA A N 1
ATOM 831 C CA . ALA A 1 116 ? 12.001 -2.936 4.964 1.00 81.06 116 ALA A CA 1
ATOM 832 C C . ALA A 1 116 ? 10.740 -2.256 5.529 1.00 81.06 116 ALA A C 1
ATOM 834 O O . ALA A 1 116 ? 10.241 -2.653 6.585 1.00 81.06 116 ALA A O 1
ATOM 835 N N . VAL A 1 117 ? 10.192 -1.262 4.823 1.00 81.75 117 VAL A N 1
ATOM 836 C CA . VAL A 1 117 ? 8.951 -0.587 5.236 1.00 81.75 117 VAL A CA 1
ATOM 837 C C . VAL A 1 117 ? 7.756 -1.537 5.197 1.00 81.75 117 VAL A C 1
ATOM 839 O O . VAL A 1 117 ? 6.951 -1.533 6.133 1.00 81.75 117 VAL A O 1
ATOM 842 N N . ASP A 1 118 ? 7.661 -2.391 4.179 1.00 84.38 118 ASP A N 1
ATOM 843 C CA . ASP A 1 118 ? 6.602 -3.396 4.109 1.00 84.38 118 ASP A CA 1
ATOM 844 C C . ASP A 1 118 ? 6.690 -4.389 5.272 1.00 84.38 118 ASP A C 1
ATOM 846 O O . ASP A 1 118 ? 5.674 -4.684 5.902 1.00 84.38 118 ASP A O 1
ATOM 850 N N . LEU A 1 119 ? 7.894 -4.847 5.631 1.00 84.56 119 LEU A N 1
ATOM 851 C CA . LEU A 1 119 ? 8.101 -5.735 6.780 1.00 84.56 119 LEU A CA 1
ATOM 852 C C . LEU A 1 119 ? 7.678 -5.081 8.101 1.00 84.56 119 LEU A C 1
ATOM 854 O O . LEU A 1 119 ? 6.992 -5.711 8.909 1.00 84.56 119 LEU A O 1
ATOM 858 N N . VAL A 1 120 ? 8.024 -3.808 8.312 1.00 84.81 120 VAL A N 1
ATOM 859 C CA . VAL A 1 120 ? 7.581 -3.043 9.490 1.00 84.81 120 VAL A CA 1
ATOM 860 C C . VAL A 1 120 ? 6.056 -2.913 9.513 1.00 84.81 120 VAL A C 1
ATOM 862 O O . VAL A 1 120 ? 5.433 -3.088 10.562 1.00 84.81 120 VAL A O 1
ATOM 865 N N . SER A 1 121 ? 5.437 -2.652 8.360 1.00 83.56 121 SER A N 1
ATOM 866 C CA . SER A 1 121 ? 3.981 -2.570 8.223 1.00 83.56 121 SER A CA 1
ATOM 867 C C . SER A 1 121 ? 3.302 -3.905 8.546 1.00 83.56 121 SER A C 1
ATOM 869 O O . SER A 1 121 ? 2.335 -3.943 9.312 1.00 83.56 121 SER A O 1
ATOM 871 N N . VAL A 1 122 ? 3.827 -5.020 8.030 1.00 86.81 122 VAL A N 1
ATOM 872 C CA . VAL A 1 122 ? 3.341 -6.377 8.324 1.00 86.81 122 VAL A CA 1
ATOM 873 C C . VAL A 1 122 ? 3.451 -6.675 9.815 1.00 86.81 122 VAL A C 1
ATOM 875 O O . VAL A 1 122 ? 2.457 -7.054 10.437 1.00 86.81 122 VAL A O 1
ATOM 878 N N . ALA A 1 123 ? 4.621 -6.435 10.412 1.00 86.62 123 ALA A N 1
ATOM 879 C CA . ALA A 1 123 ? 4.849 -6.652 11.836 1.00 86.62 123 ALA A CA 1
ATOM 880 C C . ALA A 1 123 ? 3.887 -5.817 12.697 1.00 86.62 123 ALA A C 1
ATOM 882 O O . ALA A 1 123 ? 3.236 -6.347 13.597 1.00 86.62 123 ALA A O 1
ATOM 883 N N . GLY A 1 124 ? 3.721 -4.528 12.386 1.00 84.75 124 GLY A N 1
ATOM 884 C CA . GLY A 1 124 ? 2.804 -3.641 13.104 1.00 84.75 124 GLY A CA 1
ATOM 885 C C . GLY A 1 124 ? 1.337 -4.068 12.992 1.00 84.75 124 GLY A C 1
ATOM 886 O O . GLY A 1 124 ? 0.598 -4.042 13.983 1.00 84.75 124 GLY A O 1
ATOM 887 N N . ASN A 1 125 ? 0.903 -4.509 11.808 1.00 86.06 125 ASN A N 1
ATOM 888 C CA . ASN A 1 125 ? -0.459 -4.998 11.599 1.00 86.06 125 ASN A CA 1
ATOM 889 C C . ASN A 1 125 ? -0.715 -6.323 12.334 1.00 86.06 125 ASN A C 1
ATOM 891 O O . ASN A 1 125 ? -1.756 -6.448 12.985 1.00 86.06 125 ASN A O 1
ATOM 895 N N . LEU A 1 126 ? 0.241 -7.259 12.314 1.00 87.12 126 LEU A N 1
ATOM 896 C CA . LEU A 1 126 ? 0.170 -8.523 13.056 1.00 87.12 126 LEU A CA 1
ATOM 897 C C . LEU A 1 126 ? 0.142 -8.300 14.568 1.00 87.12 126 LEU A C 1
ATOM 899 O O . LEU A 1 126 ? -0.763 -8.791 15.240 1.00 87.12 126 LEU A O 1
ATOM 903 N N . LEU A 1 127 ? 1.072 -7.505 15.106 1.00 87.75 127 LEU A N 1
ATOM 904 C CA . LEU A 1 127 ? 1.105 -7.162 16.532 1.00 87.75 127 LEU A CA 1
ATOM 905 C C . LEU A 1 127 ? -0.191 -6.473 16.963 1.00 87.75 127 LEU A C 1
ATOM 907 O O . LEU A 1 127 ? -0.746 -6.768 18.021 1.00 87.75 127 LEU A O 1
ATOM 911 N N . GLY A 1 128 ? -0.712 -5.582 16.120 1.00 85.00 128 GLY A N 1
ATOM 912 C CA . GLY A 1 128 ? -1.967 -4.895 16.370 1.00 85.00 128 GLY A CA 1
ATOM 913 C C . GLY A 1 128 ? -3.197 -5.811 16.349 1.00 85.00 128 GLY A C 1
ATOM 914 O O . GLY A 1 128 ? -4.151 -5.524 17.070 1.00 85.00 128 GLY A O 1
ATOM 915 N N . LEU A 1 129 ? -3.200 -6.874 15.538 1.00 87.00 129 LEU A N 1
ATOM 916 C CA . LEU A 1 129 ? -4.244 -7.906 15.543 1.00 87.00 129 LEU A CA 1
ATOM 917 C C . LEU A 1 129 ? -4.108 -8.827 16.757 1.00 87.00 129 LEU A C 1
ATOM 919 O O . LEU A 1 129 ? -5.091 -9.073 17.451 1.00 87.00 129 LEU A O 1
ATOM 923 N N . PHE A 1 130 ? -2.888 -9.259 17.071 1.00 87.31 130 PHE A N 1
ATOM 924 C CA . PHE A 1 130 ? -2.600 -10.089 18.237 1.00 87.31 130 PHE A CA 1
ATOM 925 C C . PHE A 1 130 ? -2.990 -9.392 19.547 1.00 87.31 130 PHE A C 1
ATOM 927 O O . PHE A 1 130 ? -3.634 -9.982 20.412 1.00 87.31 130 PHE A O 1
ATOM 934 N N . ALA A 1 131 ? -2.667 -8.103 19.681 1.00 87.31 131 ALA A N 1
ATOM 935 C CA . ALA A 1 131 ? -3.054 -7.307 20.840 1.00 87.31 131 ALA A CA 1
ATOM 936 C C . ALA A 1 131 ? -4.577 -7.148 20.960 1.00 87.31 131 ALA A C 1
ATOM 938 O O . ALA A 1 131 ? -5.097 -7.149 22.076 1.00 87.31 131 ALA A O 1
ATOM 939 N N . PHE A 1 132 ? -5.292 -7.016 19.837 1.00 85.75 132 PHE A N 1
ATOM 940 C CA . PHE A 1 132 ? -6.755 -6.969 19.826 1.00 85.75 132 PHE A CA 1
ATOM 941 C C . PHE A 1 132 ? -7.350 -8.299 20.303 1.00 85.75 132 PHE A C 1
ATOM 943 O O . PHE A 1 132 ? -8.131 -8.310 21.251 1.00 85.75 132 PHE A O 1
ATOM 950 N N . TRP A 1 133 ? -6.894 -9.414 19.732 1.00 84.56 133 TRP A N 1
ATOM 951 C CA . TRP A 1 133 ? -7.344 -10.755 20.102 1.00 84.56 133 TRP A CA 1
ATOM 952 C C . TRP A 1 133 ? -7.078 -11.073 21.580 1.00 84.56 133 TRP A C 1
ATOM 954 O O . TRP A 1 133 ? -7.965 -11.523 22.300 1.00 84.56 133 TRP A O 1
ATOM 964 N N . LYS A 1 134 ? -5.889 -10.729 22.091 1.00 85.69 134 LYS A N 1
ATOM 965 C CA . LYS A 1 134 ? -5.552 -10.908 23.511 1.00 85.69 134 LYS A CA 1
ATOM 966 C C . LYS A 1 134 ? -6.454 -10.088 24.443 1.00 85.69 134 LYS A C 1
ATOM 968 O O . LYS A 1 134 ? -6.723 -10.515 25.563 1.00 85.69 134 LYS A O 1
ATOM 973 N N . ARG A 1 135 ? -6.899 -8.895 24.026 1.00 84.12 135 ARG A N 1
ATOM 974 C CA . ARG A 1 135 ? -7.844 -8.069 24.805 1.00 84.12 135 ARG A CA 1
ATOM 975 C C . ARG A 1 135 ? -9.240 -8.682 24.819 1.00 84.12 135 ARG A C 1
ATOM 977 O O . ARG A 1 135 ? -9.868 -8.681 25.870 1.00 84.12 135 ARG A O 1
ATOM 984 N N . GLU A 1 136 ? -9.686 -9.219 23.689 1.00 83.19 136 GLU A N 1
ATOM 985 C CA . GLU A 1 136 ? -10.965 -9.922 23.569 1.00 83.19 136 GLU A CA 1
ATOM 986 C C . GLU A 1 136 ? -10.999 -11.173 24.460 1.00 83.19 136 GLU A C 1
ATOM 988 O O . GLU A 1 136 ? -11.936 -11.345 25.236 1.00 83.19 136 GLU A O 1
ATOM 993 N N . GLN A 1 137 ? -9.926 -11.972 24.473 1.00 78.62 137 GLN A N 1
ATOM 994 C CA . GLN A 1 137 ? -9.811 -13.120 25.381 1.00 78.62 137 GLN A CA 1
ATOM 995 C C . GLN A 1 137 ? -9.832 -12.716 26.857 1.00 78.62 137 GLN A C 1
ATOM 997 O O . GLN A 1 137 ? -10.571 -13.292 27.644 1.00 78.62 137 GLN A O 1
ATOM 1002 N N . ARG A 1 138 ? -9.108 -11.655 27.238 1.00 78.31 138 ARG A N 1
ATOM 1003 C CA . ARG A 1 138 ? -9.150 -11.138 28.618 1.00 78.31 138 ARG A CA 1
ATOM 1004 C C . ARG A 1 138 ? -10.541 -10.659 29.047 1.00 78.31 138 ARG A C 1
ATOM 1006 O O . ARG A 1 138 ? -10.832 -10.686 30.237 1.00 78.31 138 ARG A O 1
ATOM 1013 N N . GLN A 1 139 ? -11.375 -10.187 28.121 1.00 74.56 139 GLN A N 1
ATOM 1014 C CA . GLN A 1 139 ? -12.763 -9.814 28.416 1.00 74.56 139 GLN A CA 1
ATOM 1015 C C . GLN A 1 139 ? -13.685 -11.035 28.512 1.00 74.56 139 GLN A C 1
ATOM 1017 O O . GLN A 1 139 ? -14.627 -11.010 29.299 1.00 74.56 139 GLN A O 1
ATOM 1022 N N . ALA A 1 140 ? -13.403 -12.099 27.756 1.00 73.38 140 ALA A N 1
ATOM 1023 C CA . ALA A 1 140 ? -14.120 -13.369 27.847 1.00 73.38 140 ALA A CA 1
ATOM 1024 C C . ALA A 1 140 ? -13.785 -14.153 29.133 1.00 73.38 140 ALA A C 1
ATOM 1026 O O . ALA A 1 140 ? -14.683 -14.765 29.713 1.00 73.38 140 ALA A O 1
ATOM 1027 N N . ASP A 1 141 ? -12.528 -14.079 29.584 1.00 70.50 141 ASP A N 1
ATOM 1028 C CA . ASP A 1 141 ? -12.007 -14.741 30.792 1.00 70.50 141 ASP A CA 1
ATOM 1029 C C . ASP A 1 141 ? -12.142 -13.885 32.064 1.00 70.50 141 ASP A C 1
ATOM 1031 O O . ASP A 1 141 ? -11.926 -14.367 33.179 1.00 70.50 141 ASP A O 1
ATOM 1035 N N . GLY A 1 142 ? -12.484 -12.600 31.922 1.00 67.88 142 GLY A N 1
ATOM 1036 C CA . GLY A 1 142 ? -12.802 -11.731 33.051 1.00 67.88 142 GLY A CA 1
ATOM 1037 C C . GLY A 1 142 ? -14.013 -12.275 33.819 1.00 67.88 142 GLY A C 1
ATOM 1038 O O . GLY A 1 142 ? -14.923 -12.835 33.202 1.00 67.88 142 GLY A O 1
ATOM 1039 N N . PRO A 1 143 ? -14.064 -12.137 35.157 1.00 58.97 143 PRO A N 1
ATOM 1040 C CA . PRO A 1 143 ? -15.136 -12.722 35.949 1.00 58.97 143 PRO A CA 1
ATOM 1041 C C . PRO A 1 143 ? -16.499 -12.247 35.430 1.00 58.97 143 PRO A C 1
ATOM 1043 O O . PRO A 1 143 ? -16.837 -11.068 35.519 1.00 58.97 143 PRO A O 1
ATOM 1046 N N . ARG A 1 144 ? -17.311 -13.187 34.921 1.00 59.69 144 ARG A N 1
ATOM 1047 C CA . ARG A 1 144 ? -18.713 -12.970 34.499 1.00 59.69 144 ARG A CA 1
ATOM 1048 C C . ARG A 1 144 ? -19.618 -12.446 35.633 1.00 59.69 144 ARG A C 1
ATOM 1050 O O . ARG A 1 144 ? -20.793 -12.157 35.413 1.00 59.69 144 ARG A O 1
ATOM 1057 N N . SER A 1 145 ? -19.089 -12.290 36.842 1.00 54.62 145 SER A N 1
ATOM 1058 C CA . SER A 1 145 ? -19.769 -11.784 38.028 1.00 54.62 145 SER A CA 1
ATOM 1059 C C . SER A 1 145 ? -19.623 -10.266 38.173 1.00 54.62 145 SER A C 1
ATOM 1061 O O . SER A 1 145 ? -18.850 -9.775 38.989 1.00 54.62 145 SER A O 1
ATOM 1063 N N . LEU A 1 146 ? -20.397 -9.531 37.379 1.00 55.66 146 LEU A N 1
ATOM 1064 C CA . LEU A 1 146 ? -21.189 -8.380 37.845 1.00 55.66 146 LEU A CA 1
ATOM 1065 C C . LEU A 1 146 ? -22.247 -8.019 36.791 1.00 55.66 146 LEU A C 1
ATOM 1067 O O . LEU A 1 146 ? -22.571 -6.858 36.555 1.00 55.66 146 LEU A O 1
ATOM 1071 N N . SER A 1 147 ? -22.855 -9.045 36.186 1.00 50.44 147 SER A N 1
ATOM 1072 C CA . SER A 1 147 ? -24.247 -8.913 35.764 1.00 50.44 147 SER A CA 1
ATOM 1073 C C . SER A 1 147 ? -25.068 -8.838 37.046 1.00 50.44 147 SER A C 1
ATOM 1075 O O . SER A 1 147 ? -25.456 -9.866 37.584 1.00 50.44 147 SER A O 1
ATOM 1077 N N . TYR A 1 148 ? -25.237 -7.638 37.598 1.00 45.03 148 TYR A N 1
ATOM 1078 C CA . TYR A 1 148 ? -26.241 -7.374 38.622 1.00 45.03 148 TYR A CA 1
ATOM 1079 C C . TYR A 1 148 ? -27.605 -7.475 37.930 1.00 45.03 148 TYR A C 1
ATOM 1081 O O . TYR A 1 148 ? -27.926 -6.588 37.130 1.00 45.03 148 TYR A O 1
ATOM 1089 N N . PRO A 1 149 ? -28.418 -8.524 38.154 1.00 57.62 149 PRO A N 1
ATOM 1090 C CA . PRO A 1 149 ? -29.802 -8.454 37.748 1.00 57.62 149 PRO A CA 1
ATOM 1091 C C . PRO A 1 149 ? -30.558 -7.626 38.795 1.00 57.62 149 PRO A C 1
ATOM 1093 O O . PRO A 1 149 ? -30.216 -7.607 39.973 1.00 57.62 149 PRO A O 1
ATOM 1096 N N . ALA A 1 150 ? -31.620 -6.964 38.353 1.00 52.28 150 ALA A N 1
ATOM 1097 C CA . ALA A 1 150 ? -32.619 -6.316 39.199 1.00 52.28 150 ALA A CA 1
ATOM 1098 C C . ALA A 1 150 ? -32.204 -5.005 39.891 1.00 52.28 150 ALA A C 1
ATOM 1100 O O . ALA A 1 150 ? -32.259 -4.863 41.109 1.00 52.28 150 ALA A O 1
ATOM 1101 N N . ARG A 1 151 ? -32.026 -3.943 39.093 1.00 44.34 151 ARG A N 1
ATOM 1102 C CA . ARG A 1 151 ? -32.596 -2.651 39.508 1.00 44.34 151 ARG A CA 1
ATOM 1103 C C . ARG A 1 151 ? -34.090 -2.675 39.167 1.00 44.34 151 ARG A C 1
ATOM 1105 O O . ARG A 1 151 ? -34.508 -2.137 38.146 1.00 44.34 151 ARG A O 1
ATOM 1112 N N . LEU A 1 152 ? -34.893 -3.332 40.008 1.00 50.34 152 LEU A N 1
ATOM 1113 C CA . LEU A 1 152 ? -36.323 -3.033 40.093 1.00 50.34 152 LEU A CA 1
ATOM 1114 C C . LEU A 1 152 ? -36.421 -1.562 40.506 1.00 50.34 152 LEU A C 1
ATOM 1116 O O . LEU A 1 152 ? -36.205 -1.210 41.661 1.00 50.34 152 LEU A O 1
ATOM 1120 N N . SER A 1 153 ? -36.658 -0.681 39.537 1.00 45.28 153 SER A N 1
ATOM 1121 C CA . SER A 1 153 ? -37.114 0.675 39.814 1.00 45.28 153 SER A CA 1
ATOM 1122 C C . SER A 1 153 ? -38.622 0.588 40.052 1.00 45.28 153 SER A C 1
ATOM 1124 O O . SER A 1 153 ? -39.350 0.268 39.109 1.00 45.28 153 SER A O 1
ATOM 1126 N N . PRO A 1 154 ? -39.134 0.852 41.268 1.00 47.06 154 PRO A N 1
ATOM 1127 C CA . PRO A 1 154 ? -40.565 0.968 41.484 1.00 47.06 154 PRO A CA 1
ATOM 1128 C C . PRO A 1 154 ? -40.998 2.329 40.934 1.00 47.06 154 PRO A C 1
ATOM 1130 O O . PRO A 1 154 ? -41.063 3.328 41.644 1.00 47.06 154 PRO A O 1
ATOM 1133 N N . ARG A 1 155 ? -41.223 2.392 39.621 1.00 52.00 155 ARG A N 1
ATOM 1134 C CA . ARG A 1 155 ? -41.714 3.593 38.936 1.00 52.00 155 ARG A CA 1
ATOM 1135 C C . ARG A 1 155 ? -42.987 3.346 38.145 1.00 52.00 155 ARG A C 1
ATOM 1137 O O . ARG A 1 155 ? -43.205 4.009 37.150 1.00 52.00 155 ARG A O 1
ATOM 1144 N N . HIS A 1 156 ? -43.867 2.478 38.639 1.00 46.59 156 HIS A N 1
ATOM 1145 C CA . HIS A 1 156 ? -45.277 2.475 38.245 1.00 46.59 156 HIS A CA 1
ATOM 1146 C C . HIS A 1 156 ? -46.183 2.161 39.445 1.00 46.59 156 HIS A C 1
ATOM 1148 O O . HIS A 1 156 ? -46.929 1.191 39.447 1.00 46.59 156 HIS A O 1
ATOM 1154 N N . ALA A 1 157 ? -46.154 3.027 40.465 1.00 44.12 157 ALA A N 1
ATOM 1155 C CA . ALA A 1 157 ? -47.360 3.277 41.249 1.00 44.12 157 ALA A CA 1
ATOM 1156 C C . ALA A 1 157 ? -48.257 4.165 40.378 1.00 44.12 157 ALA A C 1
ATOM 1158 O O . ALA A 1 157 ? -48.094 5.384 40.294 1.00 44.12 157 ALA A O 1
ATOM 1159 N N . PHE A 1 158 ? -49.112 3.493 39.614 1.00 47.50 158 PHE A N 1
ATOM 1160 C CA . PHE A 1 158 ? -50.159 4.073 38.798 1.00 47.50 158 PHE A CA 1
ATOM 1161 C C . PHE A 1 158 ? -51.052 4.947 39.686 1.00 47.50 158 PHE A C 1
ATOM 1163 O O . PHE A 1 158 ? -51.815 4.484 40.529 1.00 47.50 158 PHE A O 1
ATOM 1170 N N . ARG A 1 159 ? -50.842 6.245 39.492 1.00 44.62 159 ARG A N 1
ATOM 1171 C CA . ARG A 1 159 ? -51.570 7.412 39.969 1.00 44.62 159 ARG A CA 1
ATOM 1172 C C . ARG A 1 159 ? -53.087 7.210 39.879 1.00 44.62 159 ARG A C 1
ATOM 1174 O O . ARG A 1 159 ? -53.692 7.505 38.853 1.00 44.62 159 ARG A O 1
ATOM 1181 N N . SER A 1 160 ? -53.687 6.771 40.981 1.00 44.81 160 SER A N 1
ATOM 1182 C CA . SER A 1 160 ? -55.109 6.942 41.267 1.00 44.81 160 SER A CA 1
ATOM 1183 C C . SER A 1 160 ? -55.268 8.099 42.251 1.00 44.81 160 SER A C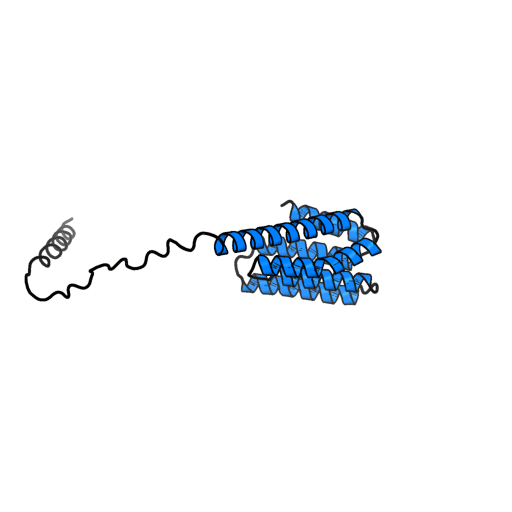 1
ATOM 1185 O O . SER A 1 160 ? -54.624 8.110 43.294 1.00 44.81 160 SER A O 1
ATOM 1187 N N . GLY A 1 161 ? -56.124 9.060 41.900 1.00 40.16 161 GLY A N 1
ATOM 1188 C CA . GLY A 1 161 ? -56.788 9.929 42.869 1.00 40.16 161 GLY A CA 1
ATOM 1189 C C . GLY A 1 161 ? -56.047 11.186 43.339 1.00 40.16 161 GLY A C 1
ATOM 1190 O O . GLY A 1 161 ? -55.148 11.133 44.164 1.00 40.16 161 GLY A O 1
ATOM 1191 N N . HIS A 1 162 ? -56.626 12.322 42.942 1.00 41.81 162 HIS A N 1
ATOM 1192 C CA . HIS A 1 162 ? -56.839 13.510 43.780 1.00 41.81 162 HIS A CA 1
ATOM 1193 C C . HIS A 1 162 ? -55.742 14.594 43.911 1.00 41.81 162 HIS A C 1
ATOM 1195 O O . HIS A 1 162 ? -54.573 14.328 44.157 1.00 41.81 162 HIS A O 1
ATOM 1201 N N . LEU A 1 163 ? -56.232 15.847 43.830 1.00 44.91 163 LEU A N 1
ATOM 1202 C CA . LEU A 1 163 ? -55.641 17.141 44.237 1.00 44.91 163 LEU A CA 1
ATOM 1203 C C . LEU A 1 163 ? -54.649 17.756 43.226 1.00 44.91 163 LEU A C 1
ATOM 1205 O O . LEU A 1 163 ? -53.491 17.378 43.125 1.00 44.91 163 LEU A O 1
ATOM 1209 N N . SER A 1 164 ? -55.087 18.621 42.301 1.00 52.25 164 SER A N 1
ATOM 1210 C CA . SER A 1 164 ? -55.501 20.024 42.515 1.00 52.25 164 SER A CA 1
ATOM 1211 C C . SER A 1 164 ? -54.495 20.816 43.356 1.00 52.25 164 SER A C 1
ATOM 1213 O O . SER A 1 164 ? -54.523 20.697 44.572 1.00 52.25 164 SER A O 1
ATOM 1215 N N . LEU A 1 165 ? -53.626 21.590 42.680 1.00 50.66 165 LEU A N 1
ATOM 1216 C CA . LEU A 1 165 ? -52.955 22.844 43.103 1.00 50.66 165 LEU A CA 1
ATOM 1217 C C . LEU A 1 165 ? -51.596 22.995 42.394 1.00 50.66 165 LEU A C 1
ATOM 1219 O O . LEU A 1 165 ? -50.540 22.699 42.935 1.00 50.66 165 LEU A O 1
ATOM 1223 N N . GLY A 1 166 ? -51.613 23.472 41.149 1.00 42.88 166 GLY A N 1
ATOM 1224 C CA . GLY A 1 166 ? -50.364 23.755 40.421 1.00 42.88 166 GLY A CA 1
ATOM 1225 C C . GLY A 1 166 ? -50.539 24.492 39.095 1.00 42.88 166 GLY A C 1
ATOM 1226 O O . GLY A 1 166 ? -49.619 25.151 38.623 1.00 42.88 166 GLY A O 1
ATOM 1227 N N . LYS A 1 167 ? -51.757 24.495 38.534 1.00 47.12 167 LYS A N 1
ATOM 1228 C CA . LYS A 1 167 ? -52.117 25.322 37.368 1.00 47.12 167 LYS A CA 1
ATOM 1229 C C . LYS A 1 167 ? -52.244 26.826 37.677 1.00 47.12 167 LYS A C 1
ATOM 1231 O O . LYS A 1 167 ? -52.547 27.602 36.778 1.00 47.12 167 LYS A O 1
ATOM 1236 N N . LEU A 1 168 ? -51.974 27.261 38.912 1.00 49.28 168 LEU A N 1
ATOM 1237 C CA . LEU A 1 168 ? -52.136 28.660 39.327 1.00 49.28 168 LEU A CA 1
ATOM 1238 C C . LEU A 1 168 ? -50.843 29.500 39.296 1.00 49.28 168 LEU A C 1
ATOM 1240 O O . LEU A 1 168 ? -50.926 30.723 39.361 1.00 49.28 168 LEU A O 1
ATOM 1244 N N . ALA A 1 169 ? -49.660 28.891 39.144 1.00 49.72 169 ALA A N 1
ATOM 1245 C CA . ALA A 1 169 ? -48.385 29.621 39.225 1.00 49.72 169 ALA A CA 1
ATOM 1246 C C . ALA A 1 169 ? -47.833 30.116 37.870 1.00 49.72 169 ALA A C 1
ATOM 1248 O O . ALA A 1 169 ? -46.995 31.012 37.842 1.00 49.72 169 ALA A O 1
ATOM 1249 N N . ILE A 1 170 ? -48.319 29.589 36.739 1.00 48.59 170 ILE A N 1
ATOM 1250 C CA . ILE A 1 170 ? -47.780 29.925 35.403 1.00 48.59 170 ILE A CA 1
ATOM 1251 C C . ILE A 1 170 ? -48.639 30.990 34.686 1.00 48.59 170 ILE A C 1
ATOM 1253 O O . ILE A 1 170 ? -48.131 31.770 33.886 1.00 48.59 170 ILE A O 1
ATOM 1257 N N . SER A 1 171 ? -49.919 31.129 35.052 1.00 47.56 171 SER A N 1
ATOM 1258 C CA . SER A 1 171 ? -50.851 32.099 34.442 1.00 47.56 171 SER A CA 1
ATOM 1259 C C . SER A 1 171 ? -50.680 33.547 34.946 1.00 47.56 171 SER A C 1
ATOM 1261 O O . SER A 1 171 ? -50.930 34.494 34.199 1.00 47.56 171 SER A O 1
ATOM 1263 N N . LYS A 1 172 ? -50.194 33.761 36.181 1.00 47.34 172 LYS A N 1
ATOM 1264 C CA . LYS A 1 172 ? -50.006 35.122 36.729 1.00 47.34 172 LYS A CA 1
ATOM 1265 C C . LYS A 1 172 ? -48.712 35.808 36.274 1.00 47.34 172 LYS A C 1
ATOM 1267 O O . LYS A 1 172 ? -48.686 37.031 36.192 1.00 47.34 172 LYS A O 1
ATOM 1272 N N . ARG A 1 173 ? -47.662 35.056 35.921 1.00 47.28 173 ARG A N 1
ATOM 1273 C CA . ARG A 1 173 ? -46.367 35.635 35.510 1.00 47.28 173 ARG A CA 1
ATOM 1274 C C . ARG A 1 173 ? -46.332 36.074 34.039 1.00 47.28 173 ARG A C 1
ATOM 1276 O O . ARG A 1 173 ? -45.583 36.980 33.702 1.00 47.28 173 ARG A O 1
ATOM 1283 N N . ALA A 1 174 ? -47.189 35.500 33.193 1.00 48.72 174 ALA A N 1
ATOM 1284 C CA . ALA A 1 174 ? -47.315 35.890 31.786 1.00 48.72 174 ALA A CA 1
ATOM 1285 C C . ALA A 1 174 ? -48.139 37.178 31.579 1.00 48.72 174 ALA A C 1
ATOM 1287 O O . ALA A 1 174 ? -47.932 37.888 30.603 1.00 48.72 174 ALA A O 1
ATOM 1288 N N . ARG A 1 175 ? -49.033 37.527 32.517 1.00 50.16 175 ARG A N 1
ATOM 1289 C CA . ARG A 1 175 ? -49.912 38.706 32.393 1.00 50.16 175 ARG A CA 1
ATOM 1290 C C . ARG A 1 175 ? -49.310 40.004 32.957 1.00 50.16 175 ARG A C 1
ATOM 1292 O O . ARG A 1 175 ? -49.804 41.077 32.643 1.00 50.16 175 ARG A O 1
ATOM 1299 N N . ALA A 1 176 ? -48.227 39.918 33.736 1.00 52.78 176 ALA A N 1
ATOM 1300 C CA . ALA A 1 176 ? -47.505 41.083 34.265 1.00 52.78 176 ALA A CA 1
ATOM 1301 C C . ALA A 1 176 ? -46.470 41.669 33.281 1.00 52.78 176 ALA A C 1
ATOM 1303 O O . ALA A 1 176 ? -46.073 42.817 33.433 1.00 52.78 176 ALA A O 1
ATOM 1304 N N . LEU A 1 177 ? -46.060 40.912 32.255 1.00 51.66 177 LEU A N 1
ATOM 1305 C CA . LEU A 1 177 ? -45.085 41.365 31.250 1.00 51.66 177 LEU A CA 1
ATOM 1306 C C . LEU A 1 177 ? -45.730 41.922 29.969 1.00 51.66 177 LEU A C 1
ATOM 1308 O O . LEU A 1 177 ? -45.047 42.570 29.190 1.00 51.66 177 LEU A O 1
ATOM 1312 N N . GLN A 1 178 ? -47.041 41.742 29.774 1.00 50.78 178 GLN A N 1
ATOM 1313 C CA . GLN A 1 178 ? -47.784 42.348 28.656 1.00 50.78 178 GLN A CA 1
ATOM 1314 C C . GLN A 1 178 ? -48.460 43.688 29.011 1.00 50.78 178 GLN A C 1
ATOM 1316 O O . GLN A 1 178 ? -48.961 44.362 28.119 1.00 50.78 178 GLN A O 1
ATOM 1321 N N . GLY A 1 179 ? -48.455 44.104 30.284 1.00 51.84 179 GLY A N 1
ATOM 1322 C CA . GLY A 1 179 ?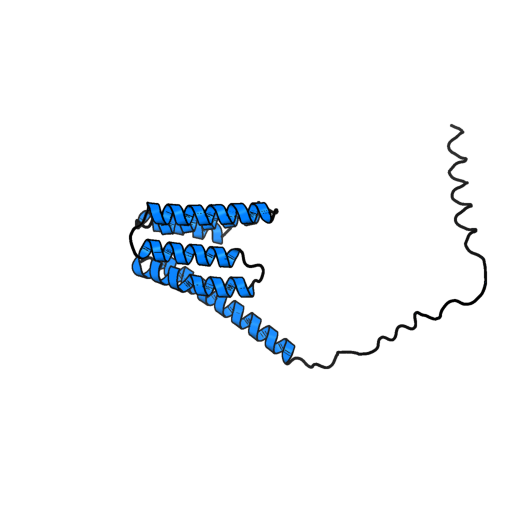 -49.026 45.387 30.731 1.00 51.84 179 GLY A CA 1
ATOM 1323 C C . GLY A 1 179 ? -48.042 46.563 30.788 1.00 51.84 179 GLY A C 1
ATOM 1324 O O . GLY A 1 179 ? -48.471 47.688 31.007 1.00 51.84 179 GLY A O 1
ATOM 1325 N N . VAL A 1 180 ? -46.738 46.327 30.599 1.00 50.94 180 VAL A N 1
ATOM 1326 C CA . VAL A 1 180 ? -45.683 47.358 30.740 1.00 50.94 180 VAL A CA 1
ATOM 1327 C C . VAL A 1 180 ? -45.197 47.896 29.384 1.00 50.94 180 VAL A C 1
ATOM 1329 O O . VAL A 1 180 ? -44.456 48.866 29.337 1.00 50.94 180 VAL A O 1
ATOM 1332 N N . GLN A 1 181 ? -45.656 47.334 28.262 1.00 49.03 181 GLN A N 1
ATOM 1333 C CA . GLN A 1 181 ? -45.156 47.691 26.926 1.00 49.03 181 GLN A CA 1
ATOM 1334 C C . GLN A 1 181 ? -46.127 48.544 26.080 1.00 49.03 181 GLN A C 1
ATOM 1336 O O . GLN A 1 181 ? -45.907 48.694 24.885 1.00 49.03 181 GLN A O 1
ATOM 1341 N N . ILE A 1 182 ? -47.191 49.102 26.682 1.00 50.19 182 ILE A N 1
ATOM 1342 C CA . ILE A 1 182 ? -48.158 50.008 26.011 1.00 50.19 182 ILE A CA 1
ATOM 1343 C C . ILE A 1 182 ? -48.152 51.433 26.624 1.00 50.19 182 ILE A C 1
ATOM 1345 O O . ILE A 1 182 ? -49.001 52.259 26.317 1.00 50.19 182 ILE A O 1
ATOM 1349 N N . LEU A 1 183 ? -47.167 51.779 27.458 1.00 48.88 183 LEU A N 1
ATOM 1350 C CA . LEU A 1 183 ? -46.980 53.155 27.938 1.00 48.88 183 LEU A CA 1
ATOM 1351 C C . LEU A 1 183 ? -45.492 53.482 28.091 1.00 48.88 183 LEU A C 1
ATOM 1353 O O . LEU A 1 183 ? -44.973 53.467 29.199 1.00 48.88 183 LEU A O 1
ATOM 1357 N N . THR A 1 184 ? -44.842 53.737 26.955 1.00 44.81 184 THR A N 1
ATOM 1358 C CA . THR A 1 184 ? -43.768 54.729 26.727 1.00 44.81 184 THR A CA 1
ATOM 1359 C C . THR A 1 184 ? -43.436 54.736 25.246 1.00 44.81 184 THR A C 1
ATOM 1361 O O . THR A 1 184 ? -43.194 53.624 24.723 1.00 44.81 184 THR A O 1
#

pLDDT: mean 73.22, std 14.0, range [40.16, 88.38]

Organism: NCBI:txid883163

InterPro domains:
  IPR019629 Uncharacterised protein family HI1736/YgjV [PF10688] (10-135)

Radius of gyration: 30.58 Å; chains: 1; bounding box: 72×70×65 Å